Protein AF-0000000074205016 (afdb_homodimer)

Structure (mmCIF, N/CA/C/O backbone):
data_AF-0000000074205016-model_v1
#
loop_
_entity.id
_entity.type
_entity.pdbx_description
1 polymer 'DUF3467 domain-containing protein'
#
loop_
_atom_site.group_PDB
_atom_site.id
_atom_site.type_symbol
_atom_site.label_atom_id
_atom_site.label_alt_id
_atom_site.label_comp_id
_atom_site.label_asym_id
_atom_site.label_entity_id
_atom_site.label_seq_id
_atom_site.pdbx_PDB_ins_code
_atom_site.Cartn_x
_atom_site.Cartn_y
_atom_site.Cartn_z
_atom_site.occupancy
_atom_site.B_iso_or_equiv
_atom_site.auth_seq_id
_atom_site.auth_comp_id
_atom_site.auth_asym_id
_atom_site.auth_atom_id
_atom_site.pdbx_PDB_model_num
ATOM 1 N N . MET A 1 1 ? -1.834 -28.266 -29.484 1 39.25 1 MET A N 1
ATOM 2 C CA . MET A 1 1 ? -2.436 -28.297 -28.156 1 39.25 1 MET A CA 1
ATOM 3 C C . MET A 1 1 ? -2.25 -26.969 -27.438 1 39.25 1 MET A C 1
ATOM 5 O O . MET A 1 1 ? -1.14 -26.438 -27.375 1 39.25 1 MET A O 1
ATOM 9 N N . SER A 1 2 ? -2.943 -25.938 -27.516 1 44.94 2 SER A N 1
ATOM 10 C CA . SER A 1 2 ? -2.828 -24.609 -26.938 1 44.94 2 SER A CA 1
ATOM 11 C C . SER A 1 2 ? -2.359 -24.656 -25.484 1 44.94 2 SER A C 1
ATOM 13 O O . SER A 1 2 ? -2.896 -25.438 -24.688 1 44.94 2 SER A O 1
ATOM 15 N N . SER A 1 3 ? -1.141 -24.828 -25.141 1 50.25 3 SER A N 1
ATOM 16 C CA . SER A 1 3 ? -0.593 -25.062 -23.812 1 50.25 3 SER A CA 1
ATOM 17 C C . SER A 1 3 ? -1.425 -24.359 -22.734 1 50.25 3 SER A C 1
ATOM 19 O O . SER A 1 3 ? -1.314 -23.141 -22.547 1 50.25 3 SER A O 1
ATOM 21 N N . ASP A 1 4 ? -2.723 -24.656 -22.438 1 60.34 4 ASP A N 1
ATOM 22 C CA . ASP A 1 4 ? -3.693 -24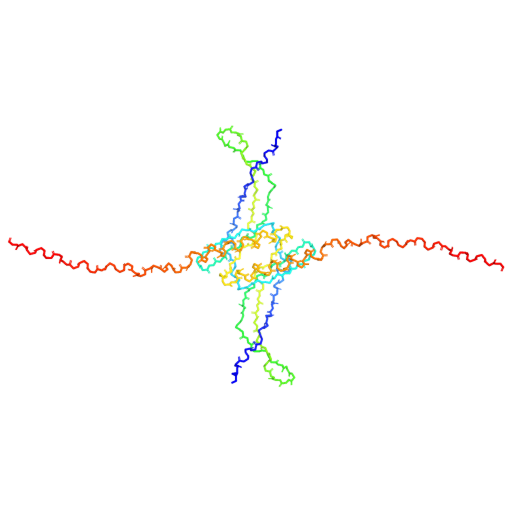.156 -21.469 1 60.34 4 ASP A CA 1
ATOM 23 C C . ASP A 1 4 ? -3.037 -23.906 -20.109 1 60.34 4 ASP A C 1
ATOM 25 O O . ASP A 1 4 ? -2.637 -24.844 -19.422 1 60.34 4 ASP A O 1
ATOM 29 N N . GLU A 1 5 ? -2.297 -22.875 -20 1 80 5 GLU A N 1
ATOM 30 C CA . GLU A 1 5 ? -1.616 -22.562 -18.75 1 80 5 GLU A CA 1
ATOM 31 C C . GLU A 1 5 ? -2.547 -22.734 -17.562 1 80 5 GLU A C 1
ATOM 33 O O . GLU A 1 5 ? -3.707 -22.328 -17.594 1 80 5 GLU A O 1
ATOM 38 N N . LEU A 1 6 ? -2.268 -23.734 -16.734 1 87.62 6 LEU A N 1
ATOM 39 C CA . LEU A 1 6 ? -3.027 -24.016 -15.516 1 87.62 6 LEU A CA 1
ATOM 40 C C . LEU A 1 6 ? -3.217 -22.734 -14.695 1 87.62 6 LEU A C 1
ATOM 42 O O . LEU A 1 6 ? -2.336 -21.875 -14.664 1 87.62 6 LEU A O 1
ATOM 46 N N . PRO A 1 7 ? -4.434 -22.594 -14.18 1 91.56 7 PRO A N 1
ATOM 47 C CA . PRO A 1 7 ? -4.668 -21.422 -13.336 1 91.56 7 PRO A CA 1
ATOM 48 C C . PRO A 1 7 ? -3.719 -21.344 -12.141 1 91.56 7 PRO A C 1
ATOM 50 O O . PRO A 1 7 ? -3.348 -22.391 -11.586 1 91.56 7 PRO A O 1
ATOM 53 N N . GLN A 1 8 ? -3.281 -20.094 -11.891 1 91.12 8 GLN A N 1
ATOM 54 C CA . GLN A 1 8 ? -2.449 -19.875 -10.719 1 91.12 8 GLN A CA 1
ATOM 55 C C . GLN A 1 8 ? -3.299 -19.484 -9.508 1 91.12 8 GLN A C 1
ATOM 57 O O . GLN A 1 8 ? -4.227 -18.672 -9.625 1 91.12 8 GLN A O 1
ATOM 62 N N . GLU A 1 9 ? -2.984 -20.172 -8.367 1 92.5 9 GLU A N 1
ATOM 63 C CA . GLU A 1 9 ? -3.666 -19.875 -7.117 1 92.5 9 GLU A CA 1
ATOM 64 C C . GLU A 1 9 ? -2.674 -19.469 -6.031 1 92.5 9 GLU A C 1
ATOM 66 O O . GLU A 1 9 ? -1.708 -20.188 -5.766 1 92.5 9 GLU A O 1
ATOM 71 N N . PHE A 1 10 ? -2.936 -18.344 -5.449 1 93 10 PHE A N 1
ATOM 72 C CA . PHE A 1 10 ? -2.059 -17.859 -4.387 1 93 10 PHE A CA 1
ATOM 73 C C . PHE A 1 10 ? -2.51 -18.406 -3.033 1 93 10 PHE A C 1
ATOM 75 O O . PHE A 1 10 ? -3.695 -18.344 -2.699 1 93 10 PHE A O 1
ATOM 82 N N . GLN A 1 11 ? -1.634 -19.094 -2.357 1 95.62 11 GLN A N 1
ATOM 83 C CA . GLN A 1 11 ? -1.856 -19.516 -0.978 1 95.62 11 GLN A CA 1
ATOM 84 C C . GLN A 1 11 ? -1.079 -18.641 -0.005 1 95.62 11 GLN A C 1
ATOM 86 O O . GLN A 1 11 ? 0.132 -18.797 0.157 1 95.62 11 GLN A O 1
ATOM 91 N N . ILE A 1 12 ? -1.785 -17.734 0.727 1 97.12 12 ILE A N 1
ATOM 92 C CA . ILE A 1 12 ? -1.147 -16.672 1.491 1 97.12 12 ILE A CA 1
ATOM 93 C C . ILE A 1 12 ? -1.173 -17.016 2.979 1 97.12 12 ILE A C 1
ATOM 95 O O . ILE A 1 12 ? -2.23 -17.328 3.531 1 97.12 12 ILE A O 1
ATOM 99 N N . ASP A 1 13 ? -0.057 -17.031 3.582 1 97.19 13 ASP A N 1
ATOM 100 C CA . ASP A 1 13 ? 0.082 -17.156 5.031 1 97.19 13 ASP A CA 1
ATOM 101 C C . ASP A 1 13 ? 0.224 -15.797 5.699 1 97.19 13 ASP A C 1
ATOM 103 O O . ASP A 1 13 ? 0.947 -14.93 5.203 1 97.19 13 ASP A O 1
ATOM 107 N N . VAL A 1 14 ? -0.476 -15.617 6.875 1 98.12 14 VAL A N 1
ATOM 108 C CA . VAL A 1 14 ? -0.381 -14.398 7.664 1 98.12 14 VAL A CA 1
ATOM 109 C C . VAL A 1 14 ? 0.291 -14.695 9 1 98.12 14 VAL A C 1
ATOM 111 O O . VAL A 1 14 ? -0.308 -15.32 9.875 1 98.12 14 VAL A O 1
ATOM 114 N N . PRO A 1 15 ? 1.519 -14.188 9.117 1 98 15 PRO A N 1
ATOM 115 C CA . PRO A 1 15 ? 2.146 -14.367 10.43 1 98 15 PRO A CA 1
ATOM 116 C C . PRO A 1 15 ? 1.309 -13.789 11.57 1 98 15 PRO A C 1
ATOM 118 O O . PRO A 1 15 ? 0.655 -12.758 11.398 1 98 15 PRO A O 1
ATOM 121 N N . ASP A 1 16 ? 1.433 -14.383 12.727 1 98 16 ASP A N 1
ATOM 122 C CA . ASP A 1 16 ? 0.658 -13.969 13.891 1 98 16 ASP A CA 1
ATOM 123 C C . ASP A 1 16 ? 0.887 -12.492 14.195 1 98 16 ASP A C 1
ATOM 125 O O . ASP A 1 16 ? -0.057 -11.766 14.516 1 98 16 ASP A O 1
ATOM 129 N N . GLU A 1 17 ? 2.123 -12.016 14.07 1 96 17 GLU A N 1
ATOM 130 C CA . GLU A 1 17 ? 2.504 -10.656 14.453 1 96 17 GLU A CA 1
ATOM 131 C C . GLU A 1 17 ? 1.947 -9.633 13.469 1 96 17 GLU A C 1
ATOM 133 O O . GLU A 1 17 ? 1.949 -8.43 13.742 1 96 17 GLU A O 1
ATOM 138 N N . MET A 1 18 ? 1.325 -10.156 12.375 1 96.56 18 MET A N 1
ATOM 139 C CA . MET A 1 18 ? 0.851 -9.242 11.344 1 96.56 18 MET A CA 1
ATOM 140 C C . MET A 1 18 ? -0.668 -9.297 11.227 1 96.56 18 MET A C 1
ATOM 142 O O . MET A 1 18 ? -1.251 -8.633 10.367 1 96.56 18 MET A O 1
ATOM 146 N N . GLU A 1 19 ? -1.295 -10.039 12.094 1 97.19 19 GLU A N 1
ATOM 147 C CA . GLU A 1 19 ? -2.727 -10.297 11.969 1 97.19 19 GLU A CA 1
ATOM 148 C C . GLU A 1 19 ? -3.527 -9 12.039 1 97.19 19 GLU A C 1
ATOM 150 O O . GLU A 1 19 ? -4.449 -8.789 11.25 1 97.19 19 GLU A O 1
ATOM 155 N N . THR A 1 20 ? -3.133 -8.141 12.969 1 96.69 20 THR A N 1
ATOM 156 C CA . THR A 1 20 ? -3.906 -6.922 13.172 1 96.69 20 THR A CA 1
ATOM 157 C C . THR A 1 20 ? -3.533 -5.863 12.141 1 96.69 20 THR A C 1
ATOM 159 O O . THR A 1 20 ? -4.383 -5.082 11.703 1 96.69 20 THR A O 1
ATOM 162 N N . GLY A 1 21 ? -2.238 -5.91 11.641 1 98 21 GLY A N 1
ATOM 163 C CA . GLY A 1 21 ? -1.741 -4.875 10.742 1 98 21 GLY A CA 1
ATOM 164 C C . GLY A 1 21 ? -1.321 -3.611 11.469 1 98 21 GLY A C 1
ATOM 165 O O . GLY A 1 21 ? -1.583 -3.457 12.664 1 98 21 GLY A O 1
ATOM 166 N N . VAL A 1 22 ? -0.639 -2.789 10.766 1 97.94 22 VAL A N 1
ATOM 167 C CA . VAL A 1 22 ? -0.167 -1.523 11.32 1 97.94 22 VAL A CA 1
ATOM 168 C C . VAL A 1 22 ? -1 -0.373 10.758 1 97.94 22 VAL A C 1
ATOM 170 O O . VAL A 1 22 ? -1.195 -0.276 9.539 1 97.94 22 VAL A O 1
ATOM 173 N N . PRO A 1 23 ? -1.617 0.474 11.656 1 98.12 23 PRO A N 1
ATOM 174 C CA . PRO A 1 23 ? -2.371 1.626 11.156 1 98.12 23 PRO A CA 1
ATOM 175 C C . PRO A 1 23 ? -1.471 2.715 10.578 1 98.12 23 PRO A C 1
ATOM 177 O O . PRO A 1 23 ? -0.396 2.986 11.125 1 98.12 23 PRO A O 1
ATOM 180 N N . ALA A 1 24 ? -1.845 3.225 9.531 1 98.56 24 ALA A N 1
ATOM 181 C CA . ALA A 1 24 ? -1.203 4.387 8.922 1 98.56 24 ALA A CA 1
ATOM 182 C C . ALA A 1 24 ? -2.232 5.449 8.547 1 98.56 24 ALA A C 1
ATOM 184 O O . ALA A 1 24 ? -3.367 5.121 8.188 1 98.56 24 ALA A O 1
ATOM 185 N N . ASP A 1 25 ? -1.828 6.715 8.555 1 97.44 25 ASP A N 1
ATOM 186 C CA . ASP A 1 25 ? -2.717 7.824 8.234 1 97.44 25 ASP A CA 1
ATOM 187 C C . ASP A 1 25 ? -2.619 8.195 6.754 1 97.44 25 ASP A C 1
ATOM 189 O O . ASP A 1 25 ? -3.617 8.57 6.133 1 97.44 25 ASP A O 1
ATOM 193 N N . PHE A 1 26 ? -1.489 8.102 6.27 1 95.44 26 PHE A N 1
ATOM 194 C CA . PHE A 1 26 ? -1.262 8.391 4.859 1 95.44 26 PHE A CA 1
ATOM 195 C C . PHE A 1 26 ? -0.059 7.617 4.336 1 95.44 26 PHE A C 1
ATOM 197 O O . PHE A 1 26 ? 0.533 6.812 5.059 1 95.4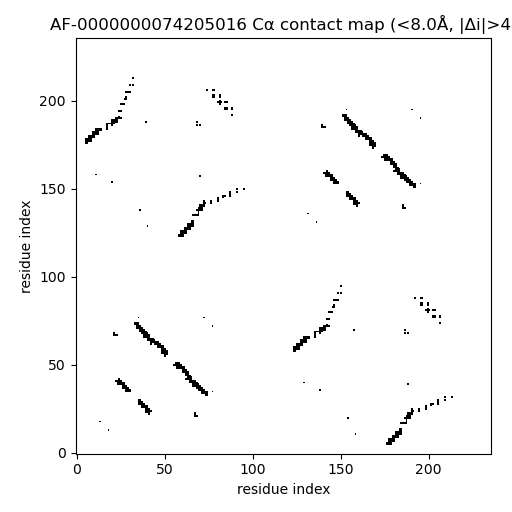4 26 PHE A O 1
ATOM 204 N N . ALA A 1 27 ? 0.169 7.75 3.045 1 97.81 27 ALA A N 1
ATOM 205 C CA . ALA A 1 27 ? 1.312 7.098 2.41 1 97.81 27 ALA A CA 1
ATOM 206 C C . ALA A 1 27 ? 2.043 8.062 1.478 1 97.81 27 ALA A C 1
ATOM 208 O O . ALA A 1 27 ? 1.419 8.922 0.85 1 97.81 27 ALA A O 1
ATOM 209 N N . SER A 1 28 ? 3.311 7.957 1.463 1 97 28 SER A N 1
ATOM 210 C CA . SER A 1 28 ? 4.145 8.617 0.465 1 97 28 SER A CA 1
ATOM 211 C C . SER A 1 28 ? 4.73 7.609 -0.52 1 97 28 SER A C 1
ATOM 213 O O . SER A 1 28 ? 5.176 6.531 -0.123 1 97 28 SER A O 1
ATOM 215 N N . VAL A 1 29 ? 4.711 7.945 -1.781 1 98.25 29 VAL A N 1
ATOM 216 C CA . VAL A 1 29 ? 5.188 7.047 -2.826 1 98.25 29 VAL A CA 1
ATOM 217 C C . VAL A 1 29 ? 6.305 7.719 -3.617 1 98.25 29 VAL A C 1
ATOM 219 O O . VAL A 1 29 ? 6.172 8.867 -4.039 1 98.25 29 VAL A O 1
ATOM 222 N N . TRP A 1 30 ? 7.406 7.012 -3.789 1 97.5 30 TRP A N 1
ATOM 223 C CA . TRP A 1 30 ? 8.477 7.414 -4.695 1 97.5 30 TRP A CA 1
ATOM 224 C C . TRP A 1 30 ? 9.109 6.203 -5.371 1 97.5 30 TRP A C 1
ATOM 226 O O . TRP A 1 30 ? 8.695 5.066 -5.125 1 97.5 30 TRP A O 1
ATOM 236 N N . HIS A 1 31 ? 10.008 6.449 -6.387 1 97.56 31 HIS A N 1
ATOM 237 C CA . HIS A 1 31 ? 10.492 5.297 -7.133 1 97.56 31 HIS A CA 1
ATOM 238 C C . HIS A 1 31 ? 11.969 5.449 -7.484 1 97.56 31 HIS A C 1
ATOM 240 O O . HIS A 1 31 ? 12.508 6.555 -7.441 1 97.56 31 HIS A O 1
ATOM 246 N N . THR A 1 32 ? 12.641 4.391 -7.637 1 94.88 32 THR A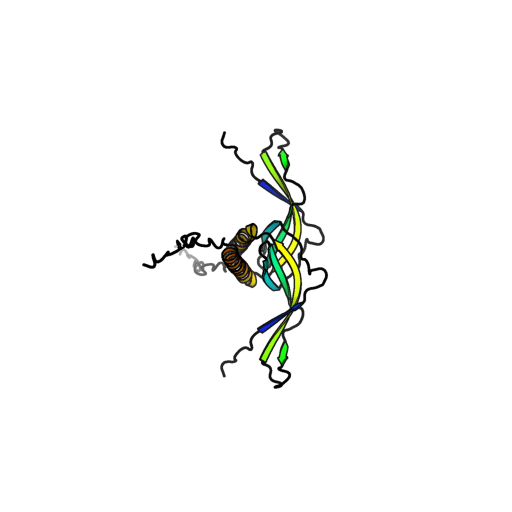 N 1
ATOM 247 C CA . THR A 1 32 ? 13.914 4.234 -8.344 1 94.88 32 THR A CA 1
ATOM 248 C C . THR A 1 32 ? 13.688 3.631 -9.727 1 94.88 32 THR A C 1
ATOM 250 O O . THR A 1 32 ? 12.562 3.291 -10.086 1 94.88 32 THR A O 1
ATOM 253 N N . PRO A 1 33 ? 14.625 3.451 -10.555 1 93.62 33 PRO A N 1
ATOM 254 C CA . PRO A 1 33 ? 14.438 2.814 -11.859 1 93.62 33 PRO A CA 1
ATOM 255 C C . PRO A 1 33 ? 13.93 1.379 -11.75 1 93.62 33 PRO A C 1
ATOM 257 O O . PRO A 1 33 ? 13.266 0.882 -12.656 1 93.62 33 PRO A O 1
ATOM 260 N N . THR A 1 34 ? 14.125 0.742 -10.578 1 94.69 34 THR A N 1
ATOM 261 C CA . THR A 1 34 ? 13.836 -0.686 -10.523 1 94.69 34 THR A CA 1
ATOM 262 C C . THR A 1 34 ? 12.805 -0.984 -9.438 1 94.69 34 THR A C 1
ATOM 264 O O . THR A 1 34 ? 12.367 -2.127 -9.289 1 94.69 34 THR A O 1
ATOM 267 N N . SER A 1 35 ? 12.414 0.086 -8.648 1 97.06 35 SER A N 1
ATOM 268 C CA . SER A 1 35 ? 11.531 -0.204 -7.52 1 97.06 35 SER A CA 1
ATOM 269 C C . SER A 1 35 ? 10.648 0.991 -7.184 1 97.06 35 SER A C 1
ATOM 271 O O . SER A 1 35 ? 11.047 2.141 -7.383 1 97.06 35 SER A O 1
ATOM 273 N N . PHE A 1 36 ? 9.5 0.682 -6.711 1 98.56 36 PHE A N 1
ATOM 274 C CA . PHE A 1 36 ? 8.633 1.665 -6.07 1 98.56 36 PHE A CA 1
ATOM 275 C C . PHE A 1 36 ? 8.641 1.494 -4.559 1 98.56 36 PHE A C 1
ATOM 277 O O . PHE A 1 36 ? 8.578 0.37 -4.055 1 98.56 36 PHE A O 1
ATOM 284 N N . ILE A 1 37 ? 8.742 2.592 -3.852 1 98.44 37 ILE A N 1
ATOM 285 C CA . ILE A 1 37 ? 8.797 2.588 -2.395 1 98.44 37 ILE A CA 1
ATOM 286 C C . ILE A 1 37 ? 7.551 3.266 -1.83 1 98.44 37 ILE A C 1
ATOM 288 O O . ILE A 1 37 ? 7.223 4.391 -2.213 1 98.44 37 ILE A O 1
ATOM 292 N N . LEU A 1 38 ? 6.863 2.498 -0.987 1 98.75 38 LEU A N 1
ATOM 293 C CA . LEU A 1 38 ? 5.707 3.012 -0.26 1 98.75 38 LEU A CA 1
ATOM 294 C C . LEU A 1 38 ? 6.039 3.219 1.214 1 98.75 38 LEU A C 1
ATOM 296 O O . LEU A 1 38 ? 6.32 2.258 1.932 1 98.75 38 LEU A O 1
ATOM 300 N N . ASP A 1 39 ? 6.078 4.434 1.645 1 98.69 39 ASP A N 1
ATOM 301 C CA . ASP A 1 39 ? 6.195 4.781 3.057 1 98.69 39 ASP A CA 1
ATOM 302 C C . ASP A 1 39 ? 4.824 5.027 3.68 1 98.69 39 ASP A C 1
ATOM 304 O O . ASP A 1 39 ? 4.176 6.031 3.385 1 98.69 39 ASP A O 1
ATOM 308 N N . PHE A 1 40 ? 4.402 4.129 4.508 1 98.81 40 PHE A N 1
ATOM 309 C CA . PHE A 1 40 ? 3.182 4.344 5.281 1 98.81 40 PHE A CA 1
ATOM 310 C C . PHE A 1 40 ? 3.482 5.09 6.574 1 98.81 40 PHE A C 1
ATOM 312 O O . PHE A 1 40 ? 4.402 4.723 7.309 1 98.81 40 PHE A O 1
ATOM 319 N N . ILE A 1 41 ? 2.66 6.176 6.824 1 98.38 41 ILE A N 1
ATOM 320 C CA . ILE A 1 41 ? 3.061 7.141 7.84 1 98.38 41 ILE A CA 1
ATOM 321 C C . ILE A 1 41 ? 1.935 7.316 8.859 1 98.38 41 ILE A C 1
ATOM 323 O O . ILE A 1 41 ? 0.761 7.395 8.484 1 98.38 41 ILE A O 1
ATOM 327 N N . ALA A 1 42 ? 2.322 7.328 10.125 1 98.25 42 ALA A N 1
ATOM 328 C CA . ALA A 1 42 ? 1.429 7.707 11.219 1 98.25 42 ALA A CA 1
ATOM 329 C C . ALA A 1 42 ? 1.813 9.062 11.805 1 98.25 42 ALA A C 1
ATOM 331 O O . ALA A 1 42 ? 3 9.359 11.969 1 98.25 42 ALA A O 1
ATOM 332 N N . VAL A 1 43 ? 0.839 9.867 11.977 1 97.56 43 VAL A N 1
ATOM 333 C CA . VAL A 1 43 ? 1.081 11.125 12.68 1 97.56 43 VAL A CA 1
ATOM 334 C C . VAL A 1 43 ? 1.495 10.844 14.117 1 97.56 43 VAL A C 1
ATOM 336 O O . VAL A 1 43 ? 0.821 10.086 14.828 1 97.56 43 VAL A O 1
ATOM 339 N N . LYS A 1 44 ? 2.613 11.336 14.508 1 95.81 44 LYS A N 1
ATOM 340 C CA . LYS A 1 44 ? 3.137 10.93 15.805 1 95.81 44 LYS A CA 1
ATOM 341 C C . LYS A 1 44 ? 2.877 11.992 16.859 1 95.81 44 LYS A C 1
ATOM 343 O O . LYS A 1 44 ? 2.975 11.719 18.062 1 95.81 44 LYS A O 1
ATOM 348 N N . GLN A 1 45 ? 2.65 13.258 16.438 1 95.19 45 GLN A N 1
ATOM 349 C CA . GLN A 1 45 ? 2.322 14.367 17.328 1 95.19 45 GLN A CA 1
ATOM 350 C C . GLN A 1 45 ? 1.287 15.297 16.688 1 95.19 45 GLN A C 1
ATOM 352 O O . GLN A 1 45 ? 1.13 15.312 15.469 1 95.19 45 GLN A O 1
ATOM 357 N N . PRO A 1 46 ? 0.47 16.047 17.5 1 95.69 46 PRO A N 1
ATOM 358 C CA . PRO A 1 46 ? -0.459 17 16.906 1 95.69 46 PRO A CA 1
ATOM 359 C C . PRO A 1 46 ? 0.249 18.062 16.062 1 95.69 46 PRO A C 1
ATOM 361 O O . PRO A 1 46 ? 1.4 18.406 16.328 1 95.69 46 PRO A O 1
ATOM 364 N N . PRO A 1 47 ? -0.5 18.469 15.047 1 94.25 47 PRO A N 1
ATOM 365 C CA . PRO A 1 47 ? 0.083 19.562 14.266 1 94.25 47 PRO A CA 1
ATOM 366 C C . PRO A 1 47 ? 0.433 20.781 15.117 1 94.25 47 PRO A C 1
ATOM 368 O O . PRO A 1 47 ? -0.254 21.062 16.094 1 94.25 47 PRO A O 1
ATOM 371 N N . SER A 1 48 ? 1.584 21.391 14.695 1 94.94 48 SER A N 1
ATOM 372 C CA . SER A 1 48 ? 2.033 22.578 15.43 1 94.94 48 SER A CA 1
ATOM 373 C C . SER A 1 48 ? 2.521 23.656 14.477 1 94.94 48 SER A C 1
ATOM 375 O O . SER A 1 48 ? 3.041 23.359 13.398 1 94.94 48 SER A O 1
ATOM 377 N N . PRO A 1 49 ? 2.35 24.906 14.898 1 93.31 49 PRO A N 1
ATOM 378 C CA . PRO A 1 49 ? 2.826 25.984 14.047 1 93.31 49 PRO A CA 1
ATOM 379 C C . PRO A 1 49 ? 4.348 26.016 13.906 1 93.31 49 PRO A C 1
ATOM 381 O O . PRO A 1 49 ? 5.059 25.703 14.867 1 93.31 49 PRO A O 1
ATOM 384 N N . ALA A 1 50 ? 4.762 26.172 12.664 1 92.69 50 ALA A N 1
ATOM 385 C CA . ALA A 1 50 ? 6.176 26.406 12.406 1 92.69 50 ALA A CA 1
ATOM 386 C C . ALA A 1 50 ? 6.492 27.906 12.391 1 92.69 50 ALA A C 1
ATOM 388 O O . ALA A 1 50 ? 5.891 28.672 11.633 1 92.69 50 ALA A O 1
ATOM 389 N N . THR A 1 51 ? 7.402 28.328 13.219 1 91.44 51 THR A N 1
ATOM 390 C CA . THR A 1 51 ? 7.75 29.734 13.359 1 91.44 51 THR A CA 1
ATOM 391 C C . THR A 1 51 ? 9.07 30.031 12.656 1 91.44 51 THR A C 1
ATOM 393 O O . THR A 1 51 ? 10.039 29.297 12.805 1 91.44 51 THR A O 1
ATOM 396 N N . ASP A 1 52 ? 9.023 31.016 11.844 1 91.75 52 ASP A N 1
ATOM 397 C CA . ASP A 1 52 ? 10.266 31.516 11.266 1 91.75 52 ASP A CA 1
ATOM 398 C C . ASP A 1 52 ? 11.195 32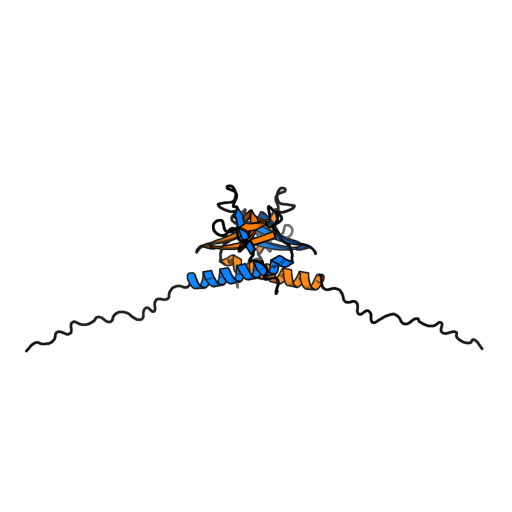.062 12.336 1 91.75 52 ASP A C 1
ATOM 400 O O . ASP A 1 52 ? 10.82 33 13.062 1 91.75 52 ASP A O 1
ATOM 404 N N . PRO A 1 53 ? 12.367 31.5 12.367 1 90.12 53 PRO A N 1
ATOM 405 C CA . PRO A 1 53 ? 13.211 31.938 13.484 1 90.12 53 PRO A CA 1
ATOM 406 C C . PRO A 1 53 ? 13.664 33.375 13.344 1 90.12 53 PRO A C 1
ATOM 408 O O . PRO A 1 53 ? 13.969 34.031 14.344 1 90.12 53 PRO A O 1
ATOM 411 N N . GLU A 1 54 ? 13.727 33.875 12.117 1 93.62 54 GLU A N 1
ATOM 412 C CA . GLU A 1 54 ? 14.18 35.25 11.891 1 93.62 54 GLU A CA 1
ATOM 413 C C . GLU A 1 54 ? 13.078 36.25 12.195 1 93.62 54 GLU A C 1
ATOM 415 O O . GLU A 1 54 ? 13.305 37.25 12.891 1 93.62 54 GLU A O 1
ATOM 420 N N . SER A 1 55 ? 11.898 36.031 11.75 1 93.12 55 SER A N 1
ATOM 421 C CA . SER A 1 55 ? 10.812 36.969 11.844 1 93.12 55 SER A CA 1
ATOM 422 C C . SER A 1 55 ? 9.93 36.688 13.062 1 93.12 55 SER A C 1
ATOM 424 O O . SER A 1 55 ? 9.188 37.562 13.5 1 93.12 55 SER A O 1
ATOM 426 N N . GLY A 1 56 ? 9.961 35.5 13.555 1 92.31 56 GLY A N 1
ATOM 427 C CA . GLY A 1 56 ? 9.094 35.094 14.648 1 92.31 56 GLY A CA 1
ATOM 428 C C . GLY A 1 56 ? 7.676 34.781 14.211 1 92.31 56 GLY A C 1
ATOM 429 O O . GLY A 1 56 ? 6.812 34.5 15.031 1 92.31 56 GLY A O 1
ATOM 430 N N . GLU A 1 57 ? 7.473 34.875 12.883 1 92.88 57 GLU A N 1
ATOM 431 C CA . GLU A 1 57 ? 6.129 34.688 12.344 1 92.88 57 GLU A CA 1
ATOM 432 C C . GLU A 1 57 ? 5.855 33.219 12.055 1 92.88 57 GLU A C 1
ATOM 434 O O . GLU A 1 57 ? 6.762 32.469 11.664 1 92.88 57 GLU A O 1
ATOM 439 N N . VAL A 1 58 ? 4.57 32.875 12.375 1 92.38 58 VAL A N 1
ATOM 440 C CA . VAL A 1 58 ? 4.129 31.516 12 1 92.38 58 VAL A CA 1
ATOM 441 C C . VAL A 1 58 ? 3.855 31.469 10.5 1 92.38 58 VAL A C 1
ATOM 443 O O . VAL A 1 58 ? 2.98 32.188 9.992 1 92.38 58 VAL A O 1
ATOM 446 N N . THR A 1 59 ? 4.664 30.625 9.766 1 91.94 59 THR A N 1
ATOM 447 C CA . THR A 1 59 ? 4.582 30.625 8.305 1 91.94 59 THR A CA 1
ATOM 448 C C . THR A 1 59 ? 3.916 29.344 7.809 1 91.94 59 THR A C 1
ATOM 450 O O . THR A 1 59 ? 3.471 29.281 6.66 1 91.94 59 THR A O 1
ATOM 453 N N . SER A 1 60 ? 3.898 28.266 8.695 1 93.62 60 SER A N 1
ATOM 454 C CA . SER A 1 60 ? 3.318 26.984 8.297 1 93.62 60 SER A CA 1
ATOM 455 C C . SER A 1 60 ? 2.943 26.141 9.516 1 93.62 60 SER A C 1
ATOM 457 O O . SER A 1 60 ? 3.254 26.5 10.648 1 93.62 60 SER A O 1
ATOM 459 N N . ILE A 1 61 ? 2.096 25.109 9.242 1 95.19 61 ILE A N 1
ATOM 460 C CA . ILE A 1 61 ? 1.779 24.109 10.25 1 95.19 61 ILE A CA 1
ATOM 461 C C . ILE A 1 61 ? 2.57 22.828 9.977 1 95.19 61 ILE A C 1
ATOM 463 O O . ILE A 1 61 ? 2.516 22.281 8.867 1 95.19 61 ILE A O 1
ATOM 467 N N . THR A 1 62 ? 3.316 22.438 10.977 1 95.69 62 THR A N 1
ATOM 468 C CA . THR A 1 62 ? 4.094 21.203 10.844 1 95.69 62 THR A CA 1
ATOM 469 C C . THR A 1 62 ? 3.307 20 11.367 1 95.69 62 THR A C 1
ATOM 471 O O . THR A 1 62 ? 2.717 20.062 12.445 1 95.69 62 THR A O 1
ATOM 474 N N . VAL A 1 63 ? 3.268 18.922 10.547 1 95.5 63 VAL A N 1
ATOM 475 C CA . VAL A 1 63 ? 2.635 17.672 10.938 1 95.5 63 VAL A CA 1
ATOM 476 C C . VAL A 1 63 ? 3.691 16.578 11.062 1 95.5 63 VAL A C 1
ATOM 478 O O . VAL A 1 63 ? 4.102 15.977 10.062 1 95.5 63 VAL A O 1
ATOM 481 N N . PRO A 1 64 ? 4.188 16.359 12.336 1 97.38 64 PRO A N 1
ATOM 482 C CA . PRO A 1 64 ? 5.195 15.305 12.508 1 97.38 64 PRO A CA 1
ATOM 483 C C . PRO A 1 64 ? 4.633 13.906 12.258 1 97.38 64 PRO A C 1
ATOM 485 O O . PRO A 1 64 ? 3.572 13.562 12.789 1 97.38 64 PRO A O 1
ATOM 488 N N . GLY A 1 65 ? 5.34 13.125 11.391 1 97.56 65 GLY A N 1
ATOM 489 C CA . GLY A 1 65 ? 4.957 11.758 11.07 1 97.56 65 GLY A CA 1
ATOM 490 C C . GLY A 1 65 ? 6.105 10.773 11.188 1 97.56 65 GLY A C 1
ATOM 491 O O . GLY A 1 65 ? 7.27 11.172 11.234 1 97.56 65 GLY A O 1
ATOM 492 N N . ARG A 1 66 ? 5.742 9.594 11.352 1 98.25 66 ARG A N 1
ATOM 493 C CA . ARG A 1 66 ? 6.703 8.5 11.414 1 98.25 66 ARG A CA 1
ATOM 494 C C . ARG A 1 66 ? 6.32 7.375 10.453 1 98.25 66 ARG A C 1
ATOM 496 O O . ARG A 1 66 ? 5.152 6.992 10.375 1 98.25 66 ARG A O 1
ATOM 503 N N . VAL A 1 67 ? 7.371 6.836 9.727 1 98.56 67 VAL A N 1
ATOM 504 C CA . VAL A 1 67 ? 7.121 5.672 8.891 1 98.56 67 VAL A CA 1
ATOM 505 C C . VAL A 1 67 ? 6.859 4.449 9.766 1 98.56 67 VAL A C 1
ATOM 507 O O . VAL A 1 67 ? 7.68 4.105 10.625 1 98.56 67 VAL A O 1
ATOM 510 N N . VAL A 1 68 ? 5.734 3.824 9.562 1 98.25 68 VAL A N 1
ATOM 511 C CA . VAL A 1 68 ? 5.391 2.652 10.367 1 98.25 68 VAL A CA 1
ATOM 512 C C . VAL A 1 68 ? 5.559 1.389 9.523 1 98.25 68 VAL A C 1
ATOM 514 O O . VAL A 1 68 ? 5.625 0.282 10.062 1 98.25 68 VAL A O 1
ATOM 517 N N . SER A 1 69 ? 5.613 1.561 8.258 1 98.62 69 SER A N 1
ATOM 518 C CA . SER A 1 69 ? 5.922 0.486 7.316 1 98.62 69 SER A CA 1
ATOM 519 C C . SER A 1 69 ? 6.488 1.037 6.012 1 98.62 69 SER A C 1
ATOM 521 O O . SER A 1 69 ? 5.926 1.966 5.43 1 98.62 69 SER A O 1
ATOM 523 N N . ARG A 1 70 ? 7.633 0.527 5.613 1 98.81 70 ARG A N 1
ATOM 524 C CA . ARG A 1 70 ? 8.18 0.824 4.293 1 98.81 70 ARG A CA 1
ATOM 525 C C . ARG A 1 70 ? 8.242 -0.433 3.434 1 98.81 70 ARG A C 1
ATOM 527 O O . ARG A 1 70 ? 8.898 -1.412 3.807 1 98.81 70 ARG A O 1
ATOM 534 N N . VAL A 1 71 ? 7.547 -0.4 2.277 1 98.81 71 VAL A N 1
ATOM 535 C CA . VAL A 1 71 ? 7.473 -1.574 1.413 1 98.81 71 VAL A CA 1
ATOM 536 C C . VAL A 1 71 ? 8.008 -1.23 0.026 1 98.81 71 VAL A C 1
ATOM 538 O O . VAL A 1 71 ? 7.773 -0.133 -0.485 1 98.81 71 VAL A O 1
ATOM 541 N N . ARG A 1 72 ? 8.711 -2.158 -0.574 1 98.56 72 ARG A N 1
ATOM 542 C CA . ARG A 1 72 ? 9.219 -2.043 -1.938 1 98.56 72 ARG A CA 1
ATOM 543 C C . ARG A 1 72 ? 8.516 -3.029 -2.867 1 98.56 72 ARG A C 1
ATOM 545 O O . ARG A 1 72 ? 8.414 -4.219 -2.555 1 98.56 72 ARG A O 1
ATOM 552 N N . ILE A 1 73 ? 8.047 -2.537 -4.012 1 98.19 73 ILE A N 1
ATOM 553 C CA . ILE A 1 73 ? 7.418 -3.428 -4.98 1 98.19 73 ILE A CA 1
ATOM 554 C C . ILE A 1 73 ? 7.988 -3.158 -6.375 1 98.19 73 ILE A C 1
ATOM 556 O O . ILE A 1 73 ? 8.453 -2.051 -6.66 1 98.19 73 ILE A O 1
ATOM 560 N N . PRO A 1 74 ? 7.945 -4.176 -7.281 1 97.25 74 PRO A N 1
ATOM 561 C CA . PRO A 1 74 ? 8.406 -3.955 -8.656 1 97.25 74 PRO A CA 1
ATOM 562 C C . PRO A 1 74 ? 7.469 -3.045 -9.453 1 97.25 74 PRO A C 1
ATOM 564 O O . PRO A 1 74 ? 6.258 -3.061 -9.234 1 97.25 74 PRO A O 1
ATOM 567 N N . PRO A 1 75 ? 8.039 -2.297 -10.391 1 96.44 75 PRO A N 1
ATOM 568 C CA . PRO A 1 75 ? 7.234 -1.368 -11.18 1 96.44 75 PRO A CA 1
ATOM 569 C C . PRO A 1 75 ? 6.082 -2.061 -11.906 1 96.44 75 PRO A C 1
ATOM 571 O O . PRO A 1 75 ? 5 -1.479 -12.055 1 96.44 75 PRO A O 1
ATOM 574 N N . GLN A 1 76 ? 6.262 -3.283 -12.242 1 94.38 76 GLN A N 1
ATOM 575 C CA . GLN A 1 76 ? 5.266 -4.027 -13.016 1 94.38 76 GLN A CA 1
ATOM 576 C C . GLN A 1 76 ? 4.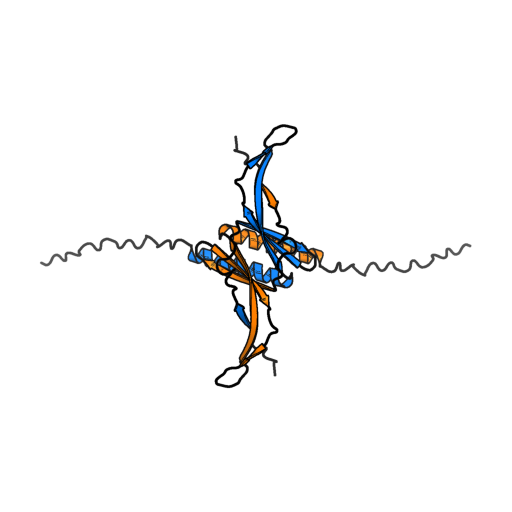02 -4.301 -12.18 1 94.38 76 GLN A C 1
ATOM 578 O O . GLN A 1 76 ? 2.965 -4.637 -12.727 1 94.38 76 GLN A O 1
ATOM 583 N N . GLN A 1 77 ? 4.18 -4.168 -10.906 1 96.31 77 GLN A N 1
ATOM 584 C CA . GLN A 1 77 ? 3.068 -4.496 -10.016 1 96.31 77 GLN A CA 1
ATOM 585 C C . GLN A 1 77 ? 2.318 -3.242 -9.586 1 96.31 77 GLN A C 1
ATOM 587 O O . GLN A 1 77 ? 1.24 -3.33 -8.992 1 96.31 77 GLN A O 1
ATOM 592 N N . VAL A 1 78 ? 2.842 -2.096 -9.852 1 97.38 78 VAL A N 1
ATOM 593 C CA . VAL A 1 78 ? 2.289 -0.839 -9.359 1 97.38 78 VAL A CA 1
ATOM 594 C C . VAL A 1 78 ? 0.919 -0.592 -9.984 1 97.38 78 VAL A C 1
ATOM 596 O O . VAL A 1 78 ? -0.012 -0.153 -9.305 1 97.38 78 VAL A O 1
ATOM 599 N N . PHE A 1 79 ? 0.861 -0.832 -11.289 1 96.81 79 PHE A N 1
ATOM 600 C CA . PHE A 1 79 ? -0.415 -0.651 -11.969 1 96.81 79 PHE A CA 1
ATOM 601 C C . PHE A 1 79 ? -1.494 -1.524 -11.344 1 96.81 79 PHE A C 1
ATOM 603 O O . PHE A 1 79 ? -2.611 -1.063 -11.102 1 96.81 79 PHE A O 1
ATOM 610 N N . GLU A 1 80 ? -1.177 -2.787 -11.078 1 97.19 80 GLU A N 1
ATOM 611 C CA . GLU A 1 80 ? -2.133 -3.721 -10.492 1 97.19 80 GLU A CA 1
ATOM 612 C C . GLU A 1 80 ? -2.574 -3.26 -9.109 1 97.19 80 GLU A C 1
ATOM 614 O O . GLU A 1 80 ? -3.748 -3.387 -8.75 1 97.19 80 GLU A O 1
ATOM 619 N N . LEU A 1 81 ? -1.658 -2.75 -8.32 1 98.19 81 LEU A N 1
ATOM 620 C CA . LEU A 1 81 ? -2 -2.256 -6.992 1 98.19 81 LEU A CA 1
ATOM 621 C C . LEU A 1 81 ? -2.936 -1.054 -7.086 1 98.19 81 LEU A C 1
ATOM 623 O O . LEU A 1 81 ? -3.951 -0.998 -6.387 1 98.19 81 LEU A O 1
ATOM 627 N N . ALA A 1 82 ? -2.611 -0.101 -8 1 98 82 ALA A N 1
ATOM 628 C CA . ALA A 1 82 ? -3.463 1.071 -8.188 1 98 82 ALA A CA 1
ATOM 629 C C . ALA A 1 82 ? -4.871 0.664 -8.617 1 98 82 ALA A C 1
ATOM 631 O O . ALA A 1 82 ? -5.859 1.207 -8.117 1 98 82 ALA A O 1
ATOM 632 N N . LYS A 1 83 ? -4.938 -0.27 -9.484 1 97.69 83 LYS A N 1
ATOM 633 C CA . LYS A 1 83 ? -6.219 -0.786 -9.969 1 97.69 83 LYS A CA 1
ATOM 634 C C . LYS A 1 83 ? -7.008 -1.436 -8.836 1 97.69 83 LYS A C 1
ATOM 636 O O . LYS A 1 83 ? -8.211 -1.196 -8.695 1 97.69 83 LYS A O 1
ATOM 641 N N . ALA A 1 84 ? -6.332 -2.285 -8.016 1 97.88 84 ALA A N 1
ATOM 642 C CA . ALA A 1 84 ? -6.984 -2.953 -6.895 1 97.88 84 ALA A CA 1
ATOM 643 C C . ALA A 1 84 ? -7.527 -1.938 -5.891 1 97.88 84 ALA A C 1
ATOM 645 O O . ALA A 1 84 ? -8.641 -2.096 -5.379 1 97.88 84 ALA A O 1
ATOM 646 N N . LEU A 1 85 ? -6.766 -0.889 -5.602 1 98.12 85 LEU A N 1
ATOM 647 C CA . LEU A 1 85 ? -7.195 0.163 -4.688 1 98.12 85 LEU A CA 1
ATOM 648 C C . LEU A 1 85 ? -8.445 0.862 -5.211 1 98.12 85 LEU A C 1
ATOM 650 O O . LEU A 1 85 ? -9.406 1.057 -4.469 1 98.12 85 LEU A O 1
ATOM 654 N N . THR A 1 86 ? -8.461 1.179 -6.508 1 97.25 86 THR A N 1
ATOM 655 C CA . THR A 1 86 ? -9.578 1.877 -7.129 1 97.25 86 THR A CA 1
ATOM 656 C C . THR A 1 86 ? -10.828 1.007 -7.121 1 97.25 86 THR A C 1
ATOM 658 O O . THR A 1 86 ? -11.922 1.48 -6.789 1 97.25 86 THR A O 1
ATOM 661 N N . MET A 1 87 ? -10.672 -0.238 -7.465 1 97.12 87 MET A N 1
ATOM 662 C CA . MET A 1 87 ? -11.797 -1.168 -7.492 1 97.12 87 MET A CA 1
ATOM 663 C C . MET A 1 87 ? -12.391 -1.343 -6.098 1 97.12 87 MET A C 1
ATOM 665 O O . MET A 1 87 ? -13.609 -1.365 -5.941 1 97.12 87 MET A O 1
ATOM 669 N N . GLN A 1 88 ? -11.492 -1.534 -5.07 1 96.81 88 GLN A N 1
ATOM 670 C CA . GLN A 1 88 ? -11.961 -1.717 -3.699 1 96.81 88 GLN A CA 1
ATOM 671 C C . GLN A 1 88 ? -12.625 -0.449 -3.172 1 96.81 88 GLN A C 1
ATOM 673 O O . GLN A 1 88 ? -13.57 -0.52 -2.385 1 96.81 88 GLN A O 1
ATOM 678 N N . LEU A 1 89 ? -12.133 0.719 -3.568 1 96.69 89 LEU A N 1
ATOM 679 C CA . LEU A 1 89 ? -12.742 1.984 -3.176 1 96.69 89 LEU A CA 1
ATOM 680 C C . LEU A 1 89 ? -14.141 2.117 -3.768 1 96.69 89 LEU A C 1
ATOM 682 O O . LEU A 1 89 ? -15.07 2.535 -3.076 1 96.69 89 LEU A O 1
ATOM 686 N N . ASP A 1 90 ? -14.273 1.765 -5.023 1 96.25 90 ASP A N 1
ATOM 687 C CA . ASP A 1 90 ? -15.578 1.795 -5.688 1 96.25 90 ASP A CA 1
ATOM 688 C C . ASP A 1 90 ? -16.562 0.872 -4.988 1 96.25 90 ASP A C 1
ATOM 690 O O . ASP A 1 90 ? -17.719 1.25 -4.762 1 96.25 90 ASP A O 1
ATOM 694 N N . ALA A 1 91 ? -16.125 -0.345 -4.691 1 96.19 91 ALA A N 1
ATOM 695 C CA . ALA A 1 91 ? -16.984 -1.308 -3.994 1 96.19 91 ALA A CA 1
ATOM 696 C C . ALA A 1 91 ? -17.406 -0.775 -2.629 1 96.19 91 ALA A C 1
ATOM 698 O O . ALA A 1 91 ? -18.578 -0.899 -2.24 1 96.19 91 ALA A O 1
ATOM 699 N N . TRP A 1 92 ? -16.469 -0.187 -1.895 1 95.69 92 TRP A N 1
ATOM 700 C CA . TRP A 1 92 ? -16.75 0.371 -0.573 1 95.69 92 TRP A CA 1
ATOM 701 C C . TRP A 1 92 ? -17.766 1.498 -0.655 1 95.69 92 TRP A C 1
ATOM 703 O O . TRP A 1 92 ? -18.672 1.588 0.181 1 95.69 92 TRP A O 1
ATOM 713 N N . GLU A 1 93 ? -17.609 2.408 -1.578 1 94.5 93 GLU A N 1
ATOM 714 C CA . GLU A 1 93 ? -18.516 3.529 -1.775 1 94.5 93 GLU A CA 1
ATOM 715 C C . GLU A 1 93 ? -19.938 3.041 -2.068 1 94.5 93 GLU A C 1
ATOM 717 O O . GLU A 1 93 ? -20.906 3.621 -1.586 1 94.5 93 GLU A O 1
ATOM 722 N N . LYS A 1 94 ? -20.109 1.991 -2.83 1 93.81 94 LYS A N 1
ATOM 723 C CA . LYS A 1 94 ? -21.422 1.431 -3.17 1 93.81 94 LYS A CA 1
ATOM 724 C C . LYS A 1 94 ? -22.094 0.815 -1.944 1 93.81 94 LYS A C 1
ATOM 726 O O . LYS A 1 94 ? -23.312 0.891 -1.795 1 93.81 94 LYS A O 1
ATOM 731 N N . GLU A 1 95 ? -21.234 0.253 -1.128 1 93.25 95 GLU A N 1
ATOM 732 C CA . GLU A 1 95 ? -21.75 -0.376 0.081 1 93.25 95 GLU A CA 1
ATOM 733 C C . GLU A 1 95 ? -22.125 0.668 1.129 1 93.25 95 GLU A C 1
ATOM 735 O O . GLU A 1 95 ? -23 0.433 1.96 1 93.25 95 GLU A O 1
ATOM 740 N N . SER A 1 96 ? -21.344 1.732 1.192 1 85.75 96 SER A N 1
ATOM 741 C CA . SER A 1 96 ? -21.516 2.764 2.209 1 85.75 96 SER A CA 1
ATOM 742 C C . SER A 1 96 ? -22.594 3.762 1.8 1 85.75 96 SER A C 1
ATOM 744 O O . SER A 1 96 ? -23 4.613 2.598 1 85.75 96 SER A O 1
ATOM 746 N N . ALA A 1 97 ? -23 3.844 0.604 1 73.19 97 ALA A N 1
ATOM 747 C CA . ALA A 1 97 ? -24.062 4.746 0.144 1 73.19 97 ALA A CA 1
ATOM 748 C C . ALA A 1 97 ? -25.344 4.551 0.952 1 73.19 97 ALA A C 1
ATOM 750 O O . ALA A 1 97 ? -25.734 3.416 1.227 1 73.19 97 ALA A O 1
ATOM 751 N N . PRO A 1 98 ? -25.625 5.586 1.659 1 66 98 PRO A N 1
ATOM 752 C CA . PRO A 1 98 ? -26.891 5.488 2.371 1 66 98 PRO A CA 1
ATOM 753 C C . PRO A 1 98 ? -28 4.891 1.513 1 66 98 PRO A C 1
ATOM 755 O O . PRO A 1 98 ? -28.047 5.109 0.299 1 66 98 PRO A O 1
ATOM 758 N N . ASN A 1 99 ? -28.188 3.666 1.8 1 55 99 ASN A N 1
ATOM 759 C CA . ASN A 1 99 ? -29.438 3.23 1.175 1 55 99 ASN A CA 1
ATOM 760 C C . ASN A 1 99 ? -30.516 4.312 1.252 1 55 99 ASN A C 1
ATOM 762 O O . ASN A 1 99 ? -31.016 4.621 2.336 1 55 99 ASN A O 1
ATOM 766 N N . VAL A 1 100 ? -30.375 5.395 0.603 1 53.28 100 VAL A N 1
ATOM 767 C CA . VAL A 1 100 ? -31.562 6.254 0.568 1 53.28 100 VAL A CA 1
ATOM 768 C C . VAL A 1 100 ? -32.812 5.406 0.36 1 53.28 100 VAL A C 1
ATOM 770 O O . VAL A 1 100 ? -33 4.828 -0.712 1 53.28 100 VAL A O 1
ATOM 773 N N . ARG A 1 101 ? -33.156 4.602 1.246 1 48.44 101 ARG A N 1
ATOM 774 C CA . ARG A 1 101 ? -34.531 4.129 1.218 1 48.44 101 ARG A CA 1
ATOM 775 C C . ARG A 1 101 ? -35.469 5.223 0.719 1 48.44 101 ARG A C 1
ATOM 777 O O . ARG A 1 101 ? -35.438 6.352 1.212 1 48.44 101 ARG A O 1
ATOM 784 N N . ASN A 1 102 ? -35.75 5.172 -0.506 1 49.62 102 ASN A N 1
ATOM 785 C CA . ASN A 1 102 ? -36.875 5.996 -0.944 1 49.62 102 ASN A CA 1
ATOM 786 C C . ASN A 1 102 ? -37.938 6.164 0.161 1 49.62 102 ASN A C 1
ATOM 788 O O . ASN A 1 102 ? -38.531 5.188 0.596 1 49.62 102 ASN A O 1
ATOM 792 N N . PRO A 1 103 ? -37.688 7.129 1.008 1 48.75 103 PRO A N 1
ATOM 793 C CA . PRO A 1 103 ? -38.781 7.363 1.949 1 48.75 103 PRO A CA 1
ATOM 794 C C . PRO A 1 103 ? -40.156 7.316 1.28 1 48.75 103 PRO A C 1
ATOM 796 O O . PRO A 1 103 ? -41.188 7.523 1.941 1 48.75 103 PRO A O 1
ATOM 799 N N . GLY A 1 104 ? -40.156 7.414 -0.015 1 41.91 104 GLY A N 1
ATOM 800 C CA . GLY A 1 104 ? -41.469 7.586 -0.576 1 41.91 104 GLY A CA 1
ATOM 801 C C . GLY A 1 104 ? -42.406 6.445 -0.235 1 41.91 104 GLY A C 1
ATOM 802 O O . GLY A 1 104 ? -43.594 6.477 -0.602 1 41.91 104 GLY A O 1
ATOM 803 N N . ALA A 1 105 ? -42.031 5.238 -0.154 1 41.53 105 ALA A N 1
ATOM 804 C CA . ALA A 1 105 ? -43.219 4.422 -0.053 1 41.53 105 ALA A CA 1
ATOM 805 C C . ALA A 1 105 ? -43.844 4.52 1.343 1 41.53 105 ALA A C 1
ATOM 807 O O . ALA A 1 105 ? -43.531 3.711 2.221 1 41.53 105 ALA A O 1
ATOM 808 N N . ALA A 1 106 ? -43.75 5.699 2.031 1 40.44 106 ALA A N 1
ATOM 809 C CA . ALA A 1 106 ? -44.625 5.863 3.186 1 40.44 106 ALA A CA 1
ATOM 810 C C . ALA A 1 106 ? -45.969 5.148 2.969 1 40.44 106 ALA A C 1
ATOM 812 O O . ALA A 1 106 ? -46.625 5.324 1.933 1 40.44 106 ALA A O 1
ATOM 813 N N . GLU A 1 107 ? -46.094 3.914 3.4 1 43.91 107 GLU A N 1
ATOM 814 C CA . GLU A 1 107 ? -47.375 3.221 3.443 1 43.91 107 GLU A CA 1
ATOM 815 C C . GLU A 1 107 ? -48.5 4.18 3.799 1 43.91 107 GLU A C 1
ATOM 817 O O . GLU A 1 107 ? -48.469 4.82 4.852 1 43.91 107 GLU A O 1
ATOM 822 N N . GLY A 1 108 ? -49 4.969 2.852 1 43.34 108 GLY A N 1
ATOM 823 C CA . GLY A 1 108 ? -50.281 5.668 3.064 1 43.34 108 GLY A CA 1
ATOM 824 C C . GLY A 1 108 ? -51.219 4.926 3.988 1 43.34 108 GLY A C 1
ATOM 825 O O . GLY A 1 108 ? -51.094 3.713 4.176 1 43.34 108 GLY A O 1
ATOM 826 N N . PRO A 1 109 ? -51.594 5.57 5.109 1 45.38 109 PRO A N 1
ATOM 827 C CA . PRO A 1 109 ? -52.594 5.004 6.039 1 45.38 109 PRO A CA 1
ATOM 828 C C . PRO A 1 109 ? -53.688 4.25 5.324 1 45.38 109 PRO A C 1
ATOM 830 O O . PRO A 1 109 ? -54.25 4.742 4.336 1 45.38 109 PRO A O 1
ATOM 833 N N . ASP A 1 110 ? -53.594 3.055 4.898 1 44.31 110 ASP A N 1
ATOM 834 C CA . ASP A 1 110 ? -54.781 2.303 4.508 1 44.31 110 ASP A CA 1
ATOM 835 C C . ASP A 1 110 ? -55.938 2.607 5.438 1 44.31 110 ASP A C 1
ATOM 837 O O . ASP A 1 110 ? -55.875 2.322 6.633 1 44.31 110 ASP A O 1
ATOM 841 N N . GLY A 1 111 ? -56.469 3.836 5.344 1 44.16 111 GLY A N 1
ATOM 842 C CA . GLY A 1 111 ? -57.75 4.129 5.973 1 44.16 111 GLY A CA 1
ATOM 843 C C . GLY A 1 111 ? -58.75 2.977 5.898 1 44.16 111 GLY A C 1
ATOM 844 O O . GLY A 1 111 ? -58.625 2.121 5.016 1 44.16 111 GLY A O 1
ATOM 845 N N . PRO A 1 112 ? -59.156 2.457 7.059 1 44.69 112 PRO A N 1
ATOM 846 C CA . PRO A 1 112 ? -60.156 1.383 7.215 1 44.69 112 PRO A CA 1
ATOM 847 C C . PRO A 1 112 ? -61.312 1.507 6.238 1 44.69 112 PRO A C 1
ATOM 849 O O . PRO A 1 112 ? -61.812 2.607 6.016 1 44.69 112 PRO A O 1
ATOM 852 N N . ASN A 1 113 ? -61.156 1.043 5.02 1 42.56 113 ASN A N 1
ATOM 853 C CA . ASN A 1 113 ? -62.375 0.923 4.199 1 42.56 113 ASN A CA 1
ATOM 854 C C . ASN A 1 113 ? -63.562 0.394 5.008 1 42.56 113 ASN A C 1
ATOM 856 O O . ASN A 1 113 ? -63.562 -0.776 5.395 1 42.56 113 ASN A O 1
ATOM 860 N N . ARG A 1 114 ? -64.062 1.15 5.945 1 39.81 114 ARG A N 1
ATOM 861 C CA . ARG A 1 114 ? -65.312 0.841 6.602 1 39.81 114 ARG A CA 1
ATOM 862 C C . ARG A 1 114 ? -66.438 0.662 5.582 1 39.81 114 ARG A C 1
ATOM 864 O O . ARG A 1 114 ? -66.75 1.587 4.828 1 39.81 114 ARG A O 1
ATOM 871 N N . THR A 1 115 ? -66.312 -0.391 4.887 1 37.75 115 THR A N 1
ATOM 872 C CA . THR A 1 115 ? -67.5 -0.741 4.152 1 37.75 115 THR A CA 1
ATOM 873 C C . THR A 1 115 ? -68.75 -0.476 5 1 37.75 115 THR A C 1
ATOM 875 O O . THR A 1 115 ? -68.812 -0.892 6.156 1 37.75 115 THR A O 1
ATOM 878 N N . PRO A 1 116 ? -69.438 0.63 4.797 1 42.75 116 PRO A N 1
ATOM 879 C CA . PRO A 1 116 ? -70.75 0.844 5.383 1 42.75 116 PRO A CA 1
ATOM 880 C C . PRO A 1 116 ? -71.688 -0.357 5.199 1 42.75 116 PRO A C 1
ATOM 882 O O . PRO A 1 116 ? -71.938 -0.788 4.07 1 42.75 116 PRO A O 1
ATOM 885 N N . GLU A 1 117 ? -71.438 -1.455 5.812 1 33.09 117 GLU A N 1
ATOM 886 C CA . GLU A 1 117 ? -72.562 -2.43 5.707 1 33.09 117 GLU A CA 1
ATOM 887 C C . GLU A 1 117 ? -73.875 -1.786 6 1 33.09 117 GLU A C 1
ATOM 889 O O . GLU A 1 117 ? -74.062 -1.183 7.059 1 33.09 117 GLU A O 1
ATOM 894 N N . ASN A 1 118 ? -74.688 -1.515 4.98 1 32.78 118 ASN A N 1
ATOM 895 C CA . ASN A 1 118 ? -76.188 -1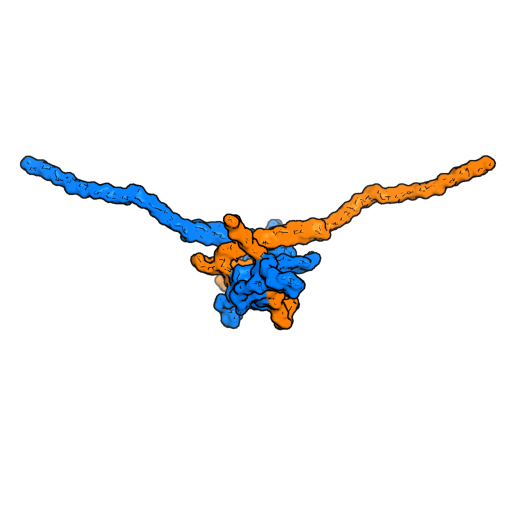.553 5.105 1 32.78 118 ASN A CA 1
ATOM 896 C C . ASN A 1 118 ? -76.625 -2.846 5.762 1 32.78 118 ASN A C 1
ATOM 898 O O . ASN A 1 118 ? -76.125 -3.924 5.465 1 32.78 118 ASN A O 1
ATOM 902 N N . MET B 1 1 ? -11.742 38.531 6.391 1 38.53 1 MET B N 1
ATOM 903 C CA . MET B 1 1 ? -10.367 38.062 6.25 1 38.53 1 MET B CA 1
ATOM 904 C C . MET B 1 1 ? -10.312 36.594 5.852 1 38.53 1 MET B C 1
ATOM 906 O O . MET B 1 1 ? -11 35.75 6.449 1 38.53 1 MET B O 1
ATOM 910 N N . SER B 1 2 ? -10.383 36.125 4.707 1 44.94 2 SER B N 1
ATOM 911 C CA . SER B 1 2 ? -10.406 34.75 4.211 1 44.94 2 SER B CA 1
ATOM 912 C C . SER B 1 2 ? -9.461 33.844 5 1 44.94 2 SER B C 1
ATOM 914 O O . SER B 1 2 ? -8.281 34.188 5.172 1 44.94 2 SER B O 1
ATOM 916 N N . SER B 1 3 ? -9.711 33.375 6.16 1 50.22 3 SER B N 1
ATOM 917 C CA . SER B 1 3 ? -8.828 32.656 7.07 1 50.22 3 SER B CA 1
ATOM 918 C C . SER B 1 3 ? -7.797 31.812 6.301 1 50.22 3 SER B C 1
ATOM 920 O O . SER B 1 3 ? -8.125 30.766 5.746 1 50.22 3 SER B O 1
ATOM 922 N N . ASP B 1 4 ? -6.797 32.344 5.52 1 60.53 4 ASP B N 1
ATOM 923 C CA . ASP B 1 4 ? -5.703 31.781 4.734 1 60.53 4 ASP B CA 1
ATOM 924 C C . ASP B 1 4 ? -5.055 30.609 5.465 1 60.53 4 ASP B C 1
ATOM 926 O O . ASP B 1 4 ? -4.383 30.797 6.484 1 60.53 4 ASP B O 1
ATOM 930 N N . GLU B 1 5 ? -5.711 29.516 5.516 1 80.31 5 GLU B N 1
ATOM 931 C CA . GLU B 1 5 ? -5.172 28.344 6.207 1 80.31 5 GLU B CA 1
ATOM 932 C C . GLU B 1 5 ? -3.701 28.141 5.867 1 80.31 5 GLU B C 1
ATOM 934 O O . GLU B 1 5 ? -3.303 28.25 4.707 1 80.31 5 GLU B O 1
ATOM 939 N N . LEU B 1 6 ? -2.84 28.328 6.859 1 87.75 6 LEU B N 1
ATOM 940 C CA . LEU B 1 6 ? -1.403 28.109 6.711 1 87.75 6 LEU B CA 1
ATOM 941 C C . LEU B 1 6 ? -1.115 26.766 6.051 1 87.75 6 LEU B C 1
ATOM 943 O O . LEU B 1 6 ? -1.834 25.797 6.281 1 87.75 6 LEU B O 1
ATOM 947 N N . PRO B 1 7 ? -0.156 26.797 5.125 1 91.62 7 PRO B N 1
ATOM 948 C CA . PRO B 1 7 ? 0.21 25.531 4.492 1 91.62 7 PRO B CA 1
ATOM 949 C C . PRO B 1 7 ? 0.664 24.469 5.5 1 91.62 7 PRO B C 1
ATOM 951 O O . PRO B 1 7 ? 1.294 24.812 6.508 1 91.62 7 PRO B O 1
ATOM 954 N N . GLN B 1 8 ? 0.19 23.234 5.203 1 91.19 8 GLN B N 1
ATOM 955 C CA . GLN B 1 8 ? 0.628 22.109 6.023 1 91.19 8 GLN B CA 1
ATOM 956 C C . GLN B 1 8 ? 1.87 21.453 5.434 1 91.19 8 GLN B C 1
ATOM 958 O O . GLN B 1 8 ? 1.951 21.234 4.219 1 91.19 8 GLN B O 1
ATOM 963 N N . GLU B 1 9 ? 2.865 21.234 6.352 1 92.62 9 GLU B N 1
ATOM 964 C CA . GLU B 1 9 ? 4.09 20.547 5.949 1 92.62 9 GLU B CA 1
ATOM 965 C C . GLU B 1 9 ? 4.312 19.281 6.773 1 92.62 9 GLU B C 1
ATOM 967 O O . GLU B 1 9 ? 4.293 19.328 8.008 1 92.62 9 GLU B O 1
ATOM 972 N N . PHE B 1 10 ? 4.5 18.203 6.086 1 93.19 10 PHE B N 1
ATOM 973 C CA . PHE B 1 10 ? 4.738 16.938 6.773 1 93.19 10 PHE B CA 1
ATOM 974 C C . PHE B 1 10 ? 6.227 16.75 7.051 1 93.19 10 PHE B C 1
ATOM 976 O O . PHE B 1 10 ? 7.059 16.953 6.164 1 93.19 10 PHE B O 1
ATOM 983 N N . GLN B 1 11 ? 6.578 16.594 8.305 1 95.69 11 GLN B N 1
ATOM 984 C CA . GLN B 1 11 ? 7.93 16.219 8.703 1 95.69 11 GLN B CA 1
ATOM 985 C C . GLN B 1 11 ? 8.008 14.734 9.062 1 95.69 11 GLN B C 1
ATOM 987 O O . GLN B 1 11 ? 7.586 14.336 10.148 1 95.69 11 GLN B O 1
ATOM 992 N N . ILE B 1 12 ? 8.617 13.898 8.188 1 97.19 12 ILE B N 1
ATOM 993 C CA . ILE B 1 12 ? 8.539 12.445 8.289 1 97.19 12 ILE B CA 1
ATOM 994 C C . ILE B 1 12 ? 9.852 11.883 8.828 1 97.19 12 ILE B C 1
ATOM 996 O O . ILE B 1 12 ? 10.922 12.188 8.305 1 97.19 12 ILE B O 1
ATOM 1000 N N . ASP B 1 13 ? 9.773 11.156 9.867 1 97.25 13 ASP B N 1
ATOM 1001 C CA . ASP B 1 13 ? 10.891 10.406 10.414 1 97.25 13 ASP B CA 1
ATOM 1002 C C . ASP B 1 13 ? 10.875 8.961 9.938 1 97.25 13 ASP B C 1
ATOM 1004 O O . ASP B 1 13 ? 9.82 8.32 9.914 1 97.25 13 ASP B O 1
ATOM 1008 N N . VAL B 1 14 ? 12.094 8.422 9.578 1 98.12 14 VAL B N 1
ATOM 1009 C CA . VAL B 1 14 ? 12.242 7.023 9.164 1 98.12 14 VAL B CA 1
ATOM 1010 C C . VAL B 1 14 ? 13.07 6.27 10.195 1 98.12 14 VAL B C 1
ATOM 1012 O O . VAL B 1 14 ? 14.289 6.469 10.297 1 98.12 14 VAL B O 1
ATOM 1015 N N . PRO B 1 15 ? 12.391 5.383 10.922 1 97.94 15 PRO B N 1
ATOM 1016 C CA . PRO B 1 15 ? 13.18 4.566 11.844 1 97.94 15 PRO B CA 1
ATOM 1017 C C . PRO B 1 15 ? 14.297 3.799 11.141 1 97.94 15 PRO B C 1
ATOM 1019 O O . PRO B 1 15 ? 14.125 3.35 10.008 1 97.94 15 PRO B O 1
ATOM 1022 N N . ASP B 1 16 ? 15.352 3.562 11.867 1 97.94 16 ASP B N 1
ATOM 1023 C CA . ASP B 1 16 ? 16.516 2.875 11.312 1 97.94 16 ASP B CA 1
ATOM 1024 C C . ASP B 1 16 ? 16.125 1.508 10.75 1 97.94 16 ASP B C 1
ATOM 1026 O O . ASP B 1 16 ? 16.594 1.119 9.68 1 97.94 16 ASP B O 1
ATOM 1030 N N . GLU B 1 17 ? 15.242 0.788 11.438 1 96 17 GLU B N 1
ATOM 1031 C CA . GLU B 1 17 ? 14.875 -0.579 11.078 1 96 17 GLU B CA 1
ATOM 1032 C C . GLU B 1 17 ? 14.016 -0.608 9.82 1 96 17 GLU B C 1
ATOM 1034 O O . GLU B 1 17 ? 13.812 -1.667 9.219 1 96 17 GLU B O 1
ATOM 1039 N N . MET B 1 18 ? 13.656 0.608 9.344 1 96.56 18 MET B N 1
ATOM 1040 C CA . MET B 1 18 ? 12.75 0.659 8.195 1 96.56 18 MET B CA 1
ATOM 1041 C C . MET B 1 18 ? 13.438 1.302 6.996 1 96.56 18 MET B C 1
ATOM 1043 O O . MET B 1 18 ? 12.812 1.487 5.949 1 96.56 18 MET B O 1
ATOM 1047 N N . GLU B 1 19 ? 14.688 1.608 7.141 1 97.12 19 GLU B N 1
ATOM 1048 C CA . GLU B 1 19 ? 15.398 2.371 6.117 1 97.12 19 GLU B CA 1
ATOM 1049 C C . GLU B 1 19 ? 15.391 1.639 4.777 1 97.12 19 GLU B C 1
ATOM 1051 O O . GLU B 1 19 ? 15.133 2.244 3.734 1 97.12 19 GLU B O 1
ATOM 1056 N N . THR B 1 20 ? 15.633 0.343 4.828 1 96.69 20 THR B N 1
ATOM 1057 C CA . THR B 1 20 ? 15.75 -0.415 3.588 1 96.69 20 THR B CA 1
ATOM 1058 C C . THR B 1 20 ? 14.375 -0.765 3.037 1 96.69 20 THR B C 1
ATOM 1060 O O . THR B 1 20 ? 14.172 -0.8 1.821 1 96.69 20 THR B O 1
ATOM 1063 N N . GLY B 1 21 ? 13.344 -0.91 3.973 1 98 21 GLY B N 1
ATOM 1064 C CA . GLY B 1 21 ? 12.023 -1.365 3.568 1 98 21 GLY B CA 1
ATOM 1065 C C . GLY B 1 21 ? 11.945 -2.867 3.379 1 98 21 GLY B C 1
ATOM 1066 O O . GLY B 1 21 ? 12.969 -3.557 3.385 1 98 21 GLY B O 1
ATOM 1067 N N . VAL B 1 22 ? 10.75 -3.338 3.285 1 98 22 VAL B N 1
ATOM 1068 C CA . VAL B 1 22 ? 10.508 -4.762 3.094 1 98 22 VAL B CA 1
ATOM 1069 C C . VAL B 1 22 ? 10.07 -5.023 1.656 1 98 22 VAL B C 1
ATOM 1071 O O . VAL B 1 22 ? 9.164 -4.355 1.146 1 98 22 VAL B O 1
ATOM 1074 N N . PRO B 1 23 ? 10.797 -5.949 0.915 1 98.12 23 PRO B N 1
ATOM 1075 C CA . PRO B 1 23 ? 10.367 -6.273 -0.448 1 98.12 23 PRO B CA 1
ATOM 1076 C C . PRO B 1 23 ? 9.078 -7.09 -0.481 1 98.12 23 PRO B C 1
ATOM 1078 O O . PRO B 1 23 ? 8.883 -7.98 0.353 1 98.12 23 PRO B O 1
ATOM 1081 N N . ALA B 1 24 ? 8.25 -6.754 -1.325 1 98.56 24 ALA B N 1
ATOM 1082 C CA . ALA B 1 24 ? 7.035 -7.516 -1.613 1 98.56 24 ALA B CA 1
ATOM 1083 C C . ALA B 1 24 ? 6.871 -7.742 -3.113 1 98.56 24 ALA B C 1
ATOM 1085 O O . ALA B 1 24 ? 7.266 -6.895 -3.922 1 98.56 24 ALA B O 1
ATOM 1086 N N . ASP B 1 25 ? 6.23 -8.844 -3.486 1 97.31 25 ASP B N 1
ATOM 1087 C CA . ASP B 1 25 ? 6.023 -9.188 -4.891 1 97.31 25 ASP B CA 1
ATOM 1088 C C . ASP B 1 25 ? 4.668 -8.672 -5.383 1 97.31 25 ASP B C 1
ATOM 1090 O O . ASP B 1 25 ? 4.539 -8.258 -6.535 1 97.31 25 ASP B O 1
ATOM 1094 N N . PHE B 1 26 ? 3.762 -8.734 -4.543 1 95.31 26 PHE B N 1
ATOM 1095 C CA . PHE B 1 26 ? 2.424 -8.258 -4.871 1 95.31 26 PHE B CA 1
ATOM 1096 C C . PHE B 1 26 ? 1.689 -7.801 -3.617 1 95.31 26 PHE B C 1
ATOM 1098 O O . PHE B 1 26 ? 2.256 -7.809 -2.521 1 95.31 26 PHE B O 1
ATOM 1105 N N . ALA B 1 27 ? 0.509 -7.27 -3.852 1 97.81 27 ALA B N 1
ATOM 1106 C CA . ALA B 1 27 ? -0.334 -6.828 -2.744 1 97.81 27 ALA B CA 1
ATOM 1107 C C . ALA B 1 27 ? -1.775 -7.293 -2.934 1 97.81 27 ALA B C 1
ATOM 1109 O O . ALA B 1 27 ? -2.262 -7.383 -4.062 1 97.81 27 ALA B O 1
ATOM 1110 N N . SER B 1 28 ? -2.383 -7.637 -1.87 1 97 28 SER B N 1
ATOM 1111 C CA . SER B 1 28 ? -3.822 -7.875 -1.827 1 97 28 SER B CA 1
ATOM 1112 C C . SER B 1 28 ? -4.539 -6.777 -1.049 1 97 28 SER B C 1
ATOM 1114 O O . SER B 1 28 ? -4.066 -6.344 0.003 1 97 28 SER B O 1
ATOM 1116 N N . VAL B 1 29 ? -5.641 -6.336 -1.563 1 98.25 29 VAL B N 1
ATOM 1117 C CA . VAL B 1 29 ? -6.391 -5.246 -0.944 1 98.25 29 VAL B CA 1
ATOM 1118 C C . VAL B 1 29 ? -7.809 -5.711 -0.628 1 98.25 29 VAL B C 1
ATOM 1120 O O . VAL B 1 29 ? -8.484 -6.297 -1.479 1 98.25 29 VAL B O 1
ATOM 1123 N N . TRP B 1 30 ? -8.25 -5.465 0.597 1 97.5 30 TRP B N 1
ATOM 1124 C CA . TRP B 1 30 ? -9.641 -5.641 0.995 1 97.5 30 TRP B CA 1
ATOM 1125 C C . TRP B 1 30 ? -10.062 -4.578 2.004 1 97.5 30 TRP B C 1
ATOM 1127 O O . TRP B 1 30 ? -9.258 -3.721 2.381 1 97.5 30 TRP B O 1
ATOM 1137 N N . HIS B 1 31 ? -11.406 -4.512 2.309 1 97.56 31 HIS B N 1
ATOM 1138 C CA . HIS B 1 31 ? -11.828 -3.396 3.148 1 97.56 31 HIS B CA 1
ATOM 1139 C C . HIS B 1 31 ? -12.891 -3.834 4.148 1 97.56 31 HIS B C 1
ATOM 1141 O O . HIS B 1 31 ? -13.523 -4.879 3.973 1 97.56 31 HIS B O 1
ATOM 1147 N N . THR B 1 32 ? -12.984 -3.189 5.242 1 94.88 32 THR B N 1
ATOM 1148 C CA . THR B 1 32 ? -14.117 -3.123 6.156 1 94.88 32 THR B CA 1
ATOM 1149 C C . THR B 1 32 ? -14.883 -1.816 5.977 1 94.88 32 THR B C 1
ATOM 1151 O O . THR B 1 32 ? -14.484 -0.961 5.184 1 94.88 32 THR B O 1
ATOM 1154 N N . PRO B 1 33 ? -15.938 -1.548 6.605 1 93.62 33 PRO B N 1
ATOM 1155 C CA . PRO B 1 33 ? -16.656 -0.273 6.477 1 93.62 33 PRO B CA 1
ATOM 1156 C C . PRO B 1 33 ? -15.797 0.921 6.906 1 93.62 33 PRO B C 1
ATOM 1158 O O . PRO B 1 33 ? -16 2.037 6.418 1 93.62 33 PRO B O 1
ATOM 1161 N N . THR B 1 34 ? -14.742 0.678 7.711 1 94.69 34 THR B N 1
ATOM 1162 C CA . THR B 1 34 ? -14.047 1.826 8.281 1 94.69 34 THR B CA 1
ATOM 1163 C C . THR B 1 34 ? -12.57 1.807 7.902 1 94.69 34 THR B C 1
ATOM 1165 O O . THR B 1 34 ? -11.828 2.734 8.227 1 94.69 34 THR B O 1
ATOM 1168 N N . SER B 1 35 ? -12.133 0.696 7.191 1 97 35 SER B N 1
ATOM 1169 C CA . SER B 1 35 ? -10.695 0.593 6.938 1 97 35 SER B CA 1
ATOM 1170 C C . SER B 1 35 ? -10.422 -0.178 5.652 1 97 35 SER B C 1
ATOM 1172 O O . SER B 1 35 ? -11.18 -1.071 5.281 1 97 35 SER B O 1
ATOM 1174 N N . PHE B 1 36 ? -9.359 0.187 5.039 1 98.56 36 PHE B N 1
ATOM 1175 C CA . PHE B 1 36 ? -8.766 -0.605 3.969 1 98.56 36 PHE B CA 1
ATOM 1176 C C . PHE B 1 36 ? -7.516 -1.323 4.453 1 98.56 36 PHE B C 1
ATOM 1178 O O . PHE B 1 36 ? -6.691 -0.738 5.16 1 98.56 36 PHE B O 1
ATOM 1185 N N . ILE B 1 37 ? -7.398 -2.574 4.109 1 98.44 37 ILE B N 1
ATOM 1186 C CA . ILE B 1 37 ? -6.27 -3.402 4.516 1 98.44 37 ILE B CA 1
ATOM 1187 C C . ILE B 1 37 ? -5.441 -3.783 3.291 1 98.44 37 ILE B C 1
ATOM 1189 O O . ILE B 1 37 ? -5.977 -4.301 2.309 1 98.44 37 ILE B O 1
ATOM 1193 N N . LEU B 1 38 ? -4.16 -3.436 3.363 1 98.75 38 LEU B N 1
ATOM 1194 C CA . LEU B 1 38 ? -3.191 -3.818 2.342 1 98.75 38 LEU B CA 1
ATOM 1195 C C . LEU B 1 38 ? -2.262 -4.914 2.857 1 98.75 38 LEU B C 1
ATOM 1197 O O . LEU B 1 38 ? -1.491 -4.688 3.793 1 98.75 38 LEU B O 1
ATOM 1201 N N . ASP B 1 39 ? -2.365 -6.086 2.328 1 98.69 39 ASP B N 1
ATOM 1202 C CA . ASP B 1 39 ? -1.427 -7.172 2.58 1 98.69 39 ASP B CA 1
ATOM 1203 C C . ASP B 1 39 ? -0.34 -7.219 1.509 1 98.69 39 ASP B C 1
ATOM 1205 O O . ASP B 1 39 ? -0.607 -7.582 0.362 1 98.69 39 ASP B O 1
ATOM 1209 N N . PHE B 1 40 ? 0.844 -6.855 1.876 1 98.81 40 PHE B N 1
ATOM 1210 C CA . PHE B 1 40 ? 1.986 -7.012 0.984 1 98.81 40 PHE B CA 1
ATOM 1211 C C . PHE B 1 40 ? 2.6 -8.398 1.129 1 98.81 40 PHE B C 1
ATOM 1213 O O . PHE B 1 40 ? 2.852 -8.859 2.246 1 98.81 40 PHE B O 1
ATOM 1220 N N . ILE B 1 41 ? 2.82 -9.062 -0.059 1 98.38 41 ILE B N 1
ATOM 1221 C CA . ILE B 1 41 ? 3.086 -10.5 -0.027 1 98.38 41 ILE B CA 1
ATOM 1222 C C . ILE B 1 41 ? 4.391 -10.797 -0.762 1 98.38 41 ILE B C 1
ATOM 1224 O O . ILE B 1 41 ? 4.652 -10.234 -1.828 1 98.38 41 ILE B O 1
ATOM 1228 N N . ALA B 1 42 ? 5.191 -11.656 -0.146 1 98.19 42 ALA B N 1
ATOM 1229 C CA . ALA B 1 42 ? 6.371 -12.234 -0.792 1 98.19 42 ALA B CA 1
ATOM 1230 C C . ALA B 1 42 ? 6.16 -13.711 -1.097 1 98.19 42 ALA B C 1
ATOM 1232 O O . ALA B 1 42 ? 5.602 -14.445 -0.281 1 98.19 42 ALA B O 1
ATOM 1233 N N . VAL B 1 43 ? 6.516 -14.07 -2.266 1 97.56 43 VAL B N 1
ATOM 1234 C CA . VAL B 1 43 ? 6.504 -15.492 -2.598 1 97.56 43 VAL B CA 1
ATOM 1235 C C . VAL B 1 43 ? 7.543 -16.234 -1.752 1 97.56 43 VAL B C 1
ATOM 1237 O O . VAL B 1 43 ? 8.703 -15.82 -1.689 1 97.56 43 VAL B O 1
ATOM 1240 N N . LYS B 1 44 ? 7.105 -17.234 -1.054 1 95.81 44 LYS B N 1
ATOM 1241 C CA . LYS B 1 44 ? 8.016 -17.828 -0.084 1 95.81 44 LYS B CA 1
ATOM 1242 C C . LYS B 1 44 ? 8.617 -19.125 -0.628 1 95.81 44 LYS B C 1
ATOM 1244 O O . LYS B 1 44 ? 9.625 -19.609 -0.108 1 95.81 44 LYS B O 1
ATOM 1249 N N . GLN B 1 45 ? 7.953 -19.75 -1.625 1 95.19 45 GLN B N 1
ATOM 1250 C CA . GLN B 1 45 ? 8.43 -20.969 -2.287 1 95.19 45 GLN B CA 1
ATOM 1251 C C . GLN B 1 45 ? 8.109 -20.938 -3.779 1 95.19 45 GLN B C 1
A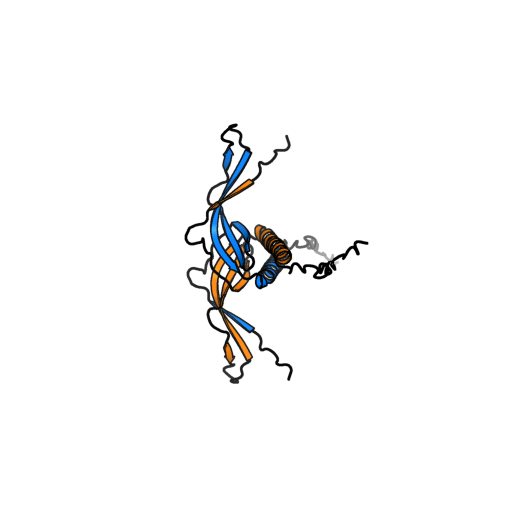TOM 1253 O O . GLN B 1 45 ? 7.207 -20.219 -4.215 1 95.19 45 GLN B O 1
ATOM 1258 N N . PRO B 1 46 ? 8.898 -21.672 -4.641 1 95.62 46 PRO B N 1
ATOM 1259 C CA . PRO B 1 46 ? 8.539 -21.719 -6.062 1 95.62 46 PRO B CA 1
ATOM 1260 C C . PRO B 1 46 ? 7.145 -22.281 -6.297 1 95.62 46 PRO B C 1
ATOM 1262 O O . PRO B 1 46 ? 6.668 -23.109 -5.516 1 95.62 46 PRO B O 1
ATOM 1265 N N . PRO B 1 47 ? 6.562 -21.766 -7.367 1 94.19 47 PRO B N 1
ATOM 1266 C CA . PRO B 1 47 ? 5.266 -22.359 -7.707 1 94.19 47 PRO B CA 1
ATOM 1267 C C . PRO B 1 47 ? 5.332 -23.859 -7.902 1 94.19 47 PRO B C 1
ATOM 1269 O O . PRO B 1 47 ? 6.352 -24.391 -8.367 1 94.19 47 PRO B O 1
ATOM 1272 N N . SER B 1 48 ? 4.199 -24.5 -7.434 1 94.88 48 SER B N 1
ATOM 1273 C CA . SER B 1 48 ? 4.137 -25.953 -7.559 1 94.88 48 SER B CA 1
ATOM 1274 C C . SER B 1 48 ? 2.756 -26.422 -8.008 1 94.88 48 SER B C 1
ATOM 1276 O O . SER B 1 48 ? 1.75 -25.781 -7.695 1 94.88 48 SER B O 1
ATOM 1278 N N . PRO B 1 49 ? 2.734 -27.516 -8.734 1 93.19 49 PRO B N 1
ATOM 1279 C CA . PRO B 1 49 ? 1.434 -28.031 -9.18 1 93.19 49 PRO B CA 1
ATOM 1280 C C . PRO B 1 49 ? 0.565 -28.516 -8.016 1 93.19 49 PRO B C 1
ATOM 1282 O O . PRO B 1 49 ? 1.08 -29.078 -7.047 1 93.19 49 PRO B O 1
ATOM 1285 N N . ALA B 1 50 ? -0.69 -28.094 -8.086 1 92.56 50 ALA B N 1
ATOM 1286 C CA . ALA B 1 50 ? -1.683 -28.625 -7.156 1 92.56 50 ALA B CA 1
ATOM 1287 C C . ALA B 1 50 ? -2.377 -29.859 -7.746 1 92.56 50 ALA B C 1
ATOM 1289 O O . ALA B 1 50 ? -2.949 -29.781 -8.836 1 92.56 50 ALA B O 1
ATOM 1290 N N . THR B 1 51 ? -2.326 -30.953 -7.051 1 91.06 51 THR B N 1
ATOM 1291 C CA . THR B 1 51 ? -2.889 -32.219 -7.531 1 91.06 51 THR B CA 1
ATOM 1292 C C . THR B 1 51 ? -4.207 -32.531 -6.828 1 91.06 51 THR B C 1
ATOM 1294 O O . THR B 1 51 ? -4.312 -32.375 -5.609 1 91.06 51 THR B O 1
ATOM 1297 N N . ASP B 1 52 ? -5.188 -32.781 -7.613 1 91.62 52 ASP B N 1
ATOM 1298 C CA . ASP B 1 52 ? -6.441 -33.281 -7.047 1 91.62 52 ASP B CA 1
ATOM 1299 C C . ASP B 1 52 ? -6.25 -34.625 -6.367 1 91.62 52 ASP B C 1
ATOM 1301 O O . ASP B 1 52 ? -5.828 -35.594 -7.004 1 91.62 52 ASP B O 1
ATOM 1305 N N . PRO B 1 53 ? -6.586 -34.625 -5.109 1 89.94 53 PRO B N 1
ATOM 1306 C CA . PRO B 1 53 ? -6.277 -35.875 -4.41 1 89.94 53 PRO B CA 1
ATOM 1307 C C . PRO B 1 53 ? -7.133 -37.031 -4.895 1 89.94 53 PRO B C 1
ATOM 1309 O O . PRO B 1 53 ? -6.723 -38.188 -4.773 1 89.94 53 PRO B O 1
ATOM 1312 N N . GLU B 1 54 ? -8.312 -36.75 -5.43 1 93.62 54 GLU B N 1
ATOM 1313 C CA . GLU B 1 54 ? -9.203 -37.812 -5.891 1 93.62 54 GLU B CA 1
ATOM 1314 C C . GLU B 1 54 ? -8.773 -38.344 -7.25 1 93.62 54 GLU B C 1
ATOM 1316 O O . GLU B 1 54 ? -8.703 -39.562 -7.453 1 93.62 54 GLU B O 1
ATOM 1321 N N . SER B 1 55 ? -8.477 -37.5 -8.156 1 93 55 SER B N 1
ATOM 1322 C CA . SER B 1 55 ? -8.195 -37.875 -9.539 1 93 55 SER B CA 1
ATOM 1323 C C . SER B 1 55 ? -6.703 -38.062 -9.781 1 93 55 SER B C 1
ATOM 1325 O O . SER B 1 55 ? -6.289 -38.688 -10.75 1 93 55 SER B O 1
ATOM 1327 N N . GLY B 1 56 ? -5.879 -37.438 -8.953 1 92.25 56 GLY B N 1
ATOM 1328 C CA . GLY B 1 56 ? -4.438 -37.438 -9.148 1 92.25 56 GLY B CA 1
ATOM 1329 C C . GLY B 1 56 ? -3.977 -36.469 -10.211 1 92.25 56 GLY B C 1
ATOM 1330 O O . GLY B 1 56 ? -2.787 -36.406 -10.523 1 92.25 56 GLY B O 1
ATOM 1331 N N . GLU B 1 57 ? -4.945 -35.719 -10.758 1 92.75 57 GLU B N 1
ATOM 1332 C CA . GLU B 1 57 ? -4.637 -34.781 -11.852 1 92.75 57 GLU B CA 1
ATOM 1333 C C . GLU B 1 57 ? -4.207 -33.438 -11.312 1 92.75 57 GLU B C 1
ATOM 1335 O O . GLU B 1 57 ? -4.707 -32.969 -10.273 1 92.75 57 GLU B O 1
ATOM 1340 N N . VAL B 1 58 ? -3.195 -32.875 -12.047 1 92.31 58 VAL B N 1
ATOM 1341 C CA . VAL B 1 58 ? -2.801 -31.5 -11.742 1 92.31 58 VAL B CA 1
ATOM 1342 C C . VAL B 1 58 ? -3.842 -30.531 -12.289 1 92.31 58 VAL B C 1
ATOM 1344 O O . VAL B 1 58 ? -4.062 -30.469 -13.5 1 92.31 58 VAL B O 1
ATOM 1347 N N . THR B 1 59 ? -4.516 -29.781 -11.359 1 91.81 59 THR B N 1
ATOM 1348 C CA . THR B 1 59 ? -5.629 -28.938 -11.773 1 91.81 59 THR B CA 1
ATOM 1349 C C . THR B 1 59 ? -5.242 -27.469 -11.719 1 91.81 59 THR B C 1
ATOM 1351 O O . THR B 1 59 ? -5.906 -26.625 -12.32 1 91.81 59 THR B O 1
ATOM 1354 N N . SER B 1 60 ? -4.137 -27.141 -10.906 1 93.56 60 SER B N 1
ATOM 1355 C CA . SER B 1 60 ? -3.711 -25.75 -10.758 1 93.56 60 SER B CA 1
ATOM 1356 C C . SER B 1 60 ? -2.266 -25.656 -10.281 1 93.56 60 SER B C 1
ATOM 1358 O O . SER B 1 60 ? -1.649 -26.672 -9.961 1 93.56 60 SER B O 1
ATOM 1360 N N . ILE B 1 61 ? -1.688 -24.438 -10.445 1 95.19 61 ILE B N 1
ATOM 1361 C CA . ILE B 1 61 ? -0.376 -24.141 -9.883 1 95.19 61 ILE B CA 1
ATOM 1362 C C . ILE B 1 61 ? -0.538 -23.312 -8.609 1 95.19 61 ILE B C 1
ATOM 1364 O O . ILE B 1 61 ? -1.203 -22.266 -8.617 1 95.19 61 ILE B O 1
ATOM 1368 N N . THR B 1 62 ? 0.014 -23.828 -7.551 1 95.62 62 THR B N 1
ATOM 1369 C CA . THR B 1 62 ? -0.043 -23.109 -6.281 1 95.62 62 THR B CA 1
ATOM 1370 C C . THR B 1 62 ? 1.185 -22.219 -6.105 1 95.62 62 THR B C 1
ATOM 1372 O O . THR B 1 62 ? 2.312 -22.656 -6.336 1 95.62 62 THR B O 1
ATOM 1375 N N . VAL B 1 63 ? 0.947 -20.938 -5.734 1 95.44 63 VAL B N 1
ATOM 1376 C CA . VAL B 1 63 ? 2.018 -19.984 -5.441 1 95.44 63 VAL B CA 1
ATOM 1377 C C . VAL B 1 63 ? 1.981 -19.609 -3.963 1 95.44 63 VAL B C 1
ATOM 1379 O O . VAL B 1 63 ? 1.196 -18.75 -3.557 1 95.44 63 VAL B O 1
ATOM 1382 N N . PRO B 1 64 ? 2.82 -20.344 -3.139 1 97.38 64 PRO B N 1
ATOM 1383 C CA . PRO B 1 64 ? 2.832 -20 -1.714 1 97.38 64 PRO B CA 1
ATOM 1384 C C . PRO B 1 64 ? 3.412 -18.609 -1.442 1 97.38 64 PRO B C 1
ATOM 1386 O O . PRO B 1 64 ? 4.48 -18.281 -1.96 1 97.38 64 PRO B O 1
ATOM 1389 N N . GLY B 1 65 ? 2.648 -17.797 -0.665 1 97.56 65 GLY B N 1
ATOM 1390 C CA . GLY B 1 65 ? 3.068 -16.453 -0.287 1 97.56 65 GLY B CA 1
ATOM 1391 C C . GLY B 1 65 ? 2.941 -16.188 1.2 1 97.56 65 GLY B C 1
ATOM 1392 O O . GLY B 1 65 ? 2.252 -16.922 1.912 1 97.56 65 GLY B O 1
ATOM 1393 N N . ARG B 1 66 ? 3.662 -15.242 1.61 1 98.25 66 ARG B N 1
ATOM 1394 C CA . ARG B 1 66 ? 3.617 -14.789 2.998 1 98.25 66 ARG B CA 1
ATOM 1395 C C . ARG B 1 66 ? 3.447 -13.281 3.08 1 98.25 66 ARG B C 1
ATOM 1397 O O . ARG B 1 66 ? 4.098 -12.539 2.34 1 98.25 66 ARG B O 1
ATOM 1404 N N . VAL B 1 67 ? 2.543 -12.844 4.039 1 98.56 67 VAL B N 1
ATOM 1405 C CA . VAL B 1 67 ? 2.414 -11.414 4.281 1 98.56 67 VAL B CA 1
ATOM 1406 C C . VAL B 1 67 ? 3.674 -10.891 4.969 1 98.56 67 VAL B C 1
ATOM 1408 O O . VAL B 1 67 ? 4.07 -11.398 6.02 1 98.56 67 VAL B O 1
ATOM 1411 N N . VAL B 1 68 ? 4.305 -9.906 4.371 1 98.25 68 VAL B N 1
ATOM 1412 C CA . VAL B 1 68 ? 5.523 -9.344 4.945 1 98.25 68 VAL B CA 1
ATOM 1413 C C . VAL B 1 68 ? 5.227 -7.988 5.574 1 98.25 68 VAL B C 1
ATOM 1415 O O . VAL B 1 68 ? 6.012 -7.48 6.375 1 98.25 68 VAL B O 1
ATOM 1418 N N . SER B 1 69 ? 4.109 -7.441 5.215 1 98.62 69 SER B N 1
ATOM 1419 C CA . SER B 1 69 ? 3.594 -6.219 5.82 1 98.62 69 SER B CA 1
ATOM 1420 C C . SER B 1 69 ? 2.084 -6.102 5.637 1 98.62 69 SER B C 1
ATOM 1422 O O . SER B 1 69 ? 1.574 -6.273 4.527 1 98.62 69 SER B O 1
ATOM 1424 N N . ARG B 1 70 ? 1.379 -5.898 6.727 1 98.81 70 ARG B N 1
ATOM 1425 C CA . ARG B 1 70 ? -0.044 -5.582 6.664 1 98.81 70 ARG B CA 1
ATOM 1426 C C . ARG B 1 70 ? -0.317 -4.18 7.203 1 98.81 70 ARG B C 1
ATOM 1428 O O . ARG B 1 70 ? -0.005 -3.881 8.359 1 98.81 70 ARG B O 1
ATOM 1435 N N . VAL B 1 71 ? -0.894 -3.312 6.336 1 98.81 71 VAL B N 1
ATOM 1436 C CA . VAL B 1 71 ? -1.125 -1.921 6.711 1 98.81 71 VAL B CA 1
ATOM 1437 C C . VAL B 1 71 ? -2.613 -1.597 6.602 1 98.81 71 VAL B C 1
ATOM 1439 O O . VAL B 1 71 ? -3.287 -2.053 5.676 1 98.81 71 VAL B O 1
ATOM 1442 N N . ARG B 1 72 ? -3.1 -0.811 7.523 1 98.62 72 ARG B N 1
ATOM 1443 C CA . ARG B 1 72 ? -4.473 -0.316 7.523 1 98.62 72 ARG B CA 1
ATOM 1444 C C . ARG B 1 72 ? -4.512 1.189 7.281 1 98.62 72 ARG B C 1
ATOM 1446 O O . ARG B 1 72 ? -3.791 1.946 7.938 1 98.62 72 ARG B O 1
ATOM 1453 N N . ILE B 1 73 ? -5.363 1.623 6.355 1 98.19 73 ILE B N 1
ATOM 1454 C CA . ILE B 1 73 ? -5.504 3.055 6.109 1 98.19 73 ILE B CA 1
ATOM 1455 C C . ILE B 1 73 ? -6.984 3.428 6.062 1 98.19 73 ILE B C 1
ATOM 1457 O O . ILE B 1 73 ? -7.832 2.588 5.75 1 98.19 73 ILE B O 1
ATOM 1461 N N . PRO B 1 74 ? -7.324 4.707 6.359 1 97.25 74 PRO B N 1
ATOM 1462 C CA . PRO B 1 74 ? -8.719 5.145 6.258 1 97.25 74 PRO B CA 1
ATOM 1463 C C . PRO B 1 74 ? -9.203 5.23 4.812 1 97.25 74 PRO B C 1
ATOM 1465 O O . PRO B 1 74 ? -8.422 5.551 3.912 1 97.25 74 PRO B O 1
ATOM 1468 N N . PRO B 1 75 ? -10.5 4.992 4.613 1 96.5 75 PRO B N 1
ATOM 1469 C CA . PRO B 1 75 ? -11.055 5.023 3.26 1 96.5 75 PRO B CA 1
ATOM 1470 C C . PRO B 1 75 ? -10.812 6.355 2.553 1 96.5 75 PRO B C 1
ATOM 1472 O O . PRO B 1 75 ? -10.594 6.383 1.339 1 96.5 75 PRO B O 1
ATOM 1475 N N . GLN B 1 76 ? -10.734 7.391 3.287 1 94.5 76 GLN B N 1
ATOM 1476 C CA . GLN B 1 76 ? -10.586 8.727 2.723 1 94.5 76 GLN B CA 1
ATOM 1477 C C . GLN B 1 76 ? -9.203 8.906 2.094 1 94.5 76 GLN B C 1
ATOM 1479 O O . GLN B 1 76 ? -8.992 9.836 1.309 1 94.5 76 GLN B O 1
ATOM 1484 N N . GLN B 1 77 ? -8.328 8.039 2.473 1 96.38 77 GLN B N 1
ATOM 1485 C CA . GLN B 1 77 ? -6.953 8.18 1.999 1 96.38 77 GLN B CA 1
ATOM 1486 C C . GLN B 1 77 ? -6.684 7.262 0.81 1 96.38 77 GLN B C 1
ATOM 1488 O O . GLN B 1 77 ? -5.648 7.379 0.15 1 96.38 77 GLN B O 1
ATOM 1493 N N . VAL B 1 78 ? -7.562 6.371 0.509 1 97.38 78 VAL B N 1
ATOM 1494 C CA . VAL B 1 78 ? -7.34 5.344 -0.504 1 97.38 78 VAL B CA 1
ATOM 1495 C C . VAL B 1 78 ? -7.238 5.992 -1.884 1 97.38 78 VAL B C 1
ATOM 1497 O O . VAL B 1 78 ? -6.387 5.613 -2.693 1 97.38 78 VAL B O 1
ATOM 1500 N N . PHE B 1 79 ? -8.156 6.914 -2.107 1 96.81 79 PHE B N 1
ATOM 1501 C CA . PHE B 1 79 ? -8.125 7.609 -3.389 1 96.81 79 PHE B CA 1
ATOM 1502 C C . PHE B 1 79 ? -6.777 8.297 -3.596 1 96.81 79 PHE B C 1
ATOM 1504 O O . PHE B 1 79 ? -6.195 8.219 -4.68 1 96.81 79 PHE B O 1
ATOM 1511 N N . GLU B 1 80 ? -6.289 9 -2.582 1 97.19 80 GLU B N 1
ATOM 1512 C CA . GLU B 1 80 ? -5.02 9.711 -2.674 1 97.19 80 GLU B CA 1
ATOM 1513 C C . GLU B 1 80 ? -3.863 8.75 -2.936 1 97.19 80 GLU B C 1
ATOM 1515 O O . GLU B 1 80 ? -2.951 9.062 -3.703 1 97.19 80 GLU B O 1
ATOM 1520 N N . LEU B 1 81 ? -3.889 7.605 -2.299 1 98.19 81 LEU B N 1
ATOM 1521 C CA . LEU B 1 81 ? -2.84 6.617 -2.514 1 98.19 81 LEU B CA 1
ATOM 1522 C C . LEU B 1 81 ? -2.869 6.094 -3.945 1 98.19 81 LEU B C 1
ATOM 1524 O O . LEU B 1 81 ? -1.832 6.023 -4.605 1 98.19 81 LEU B O 1
ATOM 1528 N N . ALA B 1 82 ? -4.09 5.773 -4.449 1 98 82 ALA B N 1
ATOM 1529 C CA . ALA B 1 82 ? -4.227 5.297 -5.824 1 98 82 ALA B CA 1
ATOM 1530 C C . ALA B 1 82 ? -3.721 6.336 -6.816 1 98 82 ALA B C 1
ATOM 1532 O O . ALA B 1 82 ? -3.025 6 -7.777 1 98 82 ALA B O 1
ATOM 1533 N N . LYS B 1 83 ? -4.047 7.539 -6.574 1 97.69 83 LYS B N 1
ATOM 1534 C CA . LYS B 1 83 ? -3.611 8.648 -7.418 1 97.69 83 LYS B CA 1
ATOM 1535 C C . LYS B 1 83 ? -2.092 8.789 -7.402 1 97.69 83 LYS B C 1
ATOM 1537 O O . LYS B 1 83 ? -1.465 8.953 -8.445 1 97.69 83 LYS B O 1
ATOM 1542 N N . ALA B 1 84 ? -1.479 8.742 -6.18 1 97.88 84 ALA B N 1
ATOM 1543 C CA . ALA B 1 84 ? -0.028 8.852 -6.047 1 97.88 84 ALA B CA 1
ATOM 1544 C C . ALA B 1 84 ? 0.679 7.719 -6.789 1 97.88 84 ALA B C 1
ATOM 1546 O O . ALA B 1 84 ? 1.693 7.941 -7.449 1 97.88 84 ALA B O 1
ATOM 1547 N N . LEU B 1 85 ? 0.157 6.5 -6.699 1 98.19 85 LEU B N 1
ATOM 1548 C CA . LEU B 1 85 ? 0.727 5.352 -7.398 1 98.19 85 LEU B CA 1
ATOM 1549 C C . LEU B 1 85 ? 0.69 5.562 -8.906 1 98.19 85 LEU B C 1
ATOM 1551 O O . LEU B 1 85 ? 1.691 5.344 -9.594 1 98.19 85 LEU B O 1
ATOM 1555 N N . THR B 1 86 ? -0.445 6.051 -9.414 1 97.31 86 THR B N 1
ATOM 1556 C CA . THR B 1 86 ? -0.625 6.27 -10.844 1 97.31 86 THR B CA 1
ATOM 1557 C C . THR B 1 86 ? 0.315 7.363 -11.344 1 97.31 86 THR B C 1
ATOM 1559 O O . THR B 1 86 ? 0.955 7.211 -12.391 1 97.31 86 THR B O 1
ATOM 1562 N N . MET B 1 87 ? 0.408 8.43 -10.609 1 97.19 87 MET B N 1
ATOM 1563 C CA . MET B 1 87 ? 1.276 9.539 -10.984 1 97.19 87 MET B CA 1
ATOM 1564 C C . MET B 1 87 ? 2.738 9.109 -11.008 1 97.19 87 MET B C 1
ATOM 1566 O O . MET B 1 87 ? 3.48 9.469 -11.922 1 97.19 87 MET B O 1
ATOM 1570 N N . GLN B 1 88 ? 3.164 8.359 -9.953 1 96.88 88 GLN B N 1
ATOM 1571 C CA . GLN B 1 88 ? 4.547 7.898 -9.875 1 96.88 88 GLN B CA 1
ATOM 1572 C C . GLN B 1 88 ? 4.848 6.887 -10.977 1 96.88 88 GLN B C 1
ATOM 1574 O O . GLN B 1 88 ? 5.965 6.836 -11.492 1 96.88 88 GLN B O 1
ATOM 1579 N N . LEU B 1 89 ? 3.875 6.051 -11.336 1 96.69 89 LEU B N 1
ATOM 1580 C CA . LEU B 1 89 ? 4.043 5.102 -12.43 1 96.69 89 LEU B CA 1
ATOM 1581 C C . LEU B 1 89 ? 4.227 5.824 -13.758 1 96.69 89 LEU B C 1
ATOM 1583 O O . LEU B 1 89 ? 5.09 5.457 -14.562 1 96.69 89 LEU B O 1
ATOM 1587 N N . ASP B 1 90 ? 3.424 6.84 -13.984 1 96.31 90 ASP B N 1
ATOM 1588 C CA . ASP B 1 90 ? 3.537 7.648 -15.195 1 96.31 90 ASP B CA 1
ATOM 1589 C C . ASP B 1 90 ? 4.914 8.305 -15.297 1 96.31 90 ASP B C 1
ATOM 1591 O O . ASP B 1 90 ? 5.531 8.297 -16.359 1 96.31 90 ASP B O 1
ATOM 1595 N N . ALA B 1 91 ? 5.359 8.891 -14.203 1 96.25 91 ALA B N 1
ATOM 1596 C CA . ALA B 1 91 ? 6.676 9.523 -14.164 1 96.25 91 ALA B CA 1
ATOM 1597 C C . ALA B 1 91 ? 7.781 8.508 -14.453 1 96.25 91 ALA B C 1
ATOM 1599 O O . ALA B 1 91 ? 8.711 8.797 -15.211 1 96.25 91 ALA B O 1
ATOM 1600 N N . TRP B 1 92 ? 7.699 7.336 -13.859 1 95.75 92 TRP B N 1
ATOM 1601 C CA . TRP B 1 92 ? 8.68 6.277 -14.055 1 95.75 92 TRP B CA 1
ATOM 1602 C C . TRP B 1 92 ? 8.727 5.836 -15.516 1 95.75 92 TRP B C 1
ATOM 1604 O O . TRP B 1 92 ? 9.812 5.617 -16.062 1 95.75 92 TRP B O 1
ATOM 1614 N N . GLU B 1 93 ? 7.598 5.609 -16.125 1 94.56 93 GLU B N 1
ATOM 1615 C CA . GLU B 1 93 ? 7.504 5.203 -17.516 1 94.56 93 GLU B CA 1
ATOM 1616 C C . GLU B 1 93 ? 8.156 6.23 -18.438 1 94.56 93 GLU B C 1
ATOM 1618 O O . GLU B 1 93 ? 8.82 5.871 -19.422 1 94.56 93 GLU B O 1
ATOM 1623 N N . LYS B 1 94 ? 8.008 7.508 -18.188 1 93.94 94 LYS B N 1
ATOM 1624 C CA . LYS B 1 94 ? 8.586 8.578 -18.984 1 93.94 94 LYS B CA 1
ATOM 1625 C C . LYS B 1 94 ? 10.109 8.594 -18.859 1 93.94 94 LYS B C 1
ATOM 1627 O O . LYS B 1 94 ? 10.812 8.891 -19.828 1 93.94 94 LYS B O 1
ATOM 1632 N N . GLU B 1 95 ? 10.539 8.258 -17.672 1 93.25 95 GLU B N 1
ATOM 1633 C CA . GLU B 1 95 ? 11.977 8.242 -17.422 1 93.25 95 GLU B CA 1
ATOM 1634 C C . GLU B 1 95 ? 12.617 7 -18.047 1 93.25 95 GLU B C 1
ATOM 1636 O O . GLU B 1 95 ? 13.797 7.023 -18.406 1 93.25 95 GLU B O 1
ATOM 1641 N N . SER B 1 96 ? 11.898 5.883 -18 1 85.75 96 SER B N 1
ATOM 1642 C CA . SER B 1 96 ? 12.43 4.605 -18.469 1 85.75 96 SER B CA 1
ATOM 1643 C C . SER B 1 96 ? 12.289 4.465 -19.984 1 85.75 96 SER B C 1
ATOM 1645 O O . SER B 1 96 ? 12.82 3.527 -20.578 1 85.75 96 SER B O 1
ATOM 1647 N N . ALA B 1 97 ? 11.523 5.215 -20.641 1 73.5 97 ALA B N 1
ATOM 1648 C CA . ALA B 1 97 ? 11.375 5.172 -22.094 1 73.5 97 ALA B CA 1
ATOM 1649 C C . ALA B 1 97 ? 12.719 5.324 -22.797 1 73.5 97 ALA B C 1
ATOM 1651 O O . ALA B 1 97 ? 13.539 6.16 -22.406 1 73.5 97 ALA B O 1
ATOM 1652 N N . PRO B 1 98 ? 13.07 4.254 -23.422 1 66 98 PRO B N 1
ATOM 1653 C CA . PRO B 1 98 ? 14.305 4.383 -24.203 1 66 98 PRO B CA 1
ATOM 1654 C C . PRO B 1 98 ? 14.406 5.711 -24.938 1 66 98 PRO B C 1
ATOM 1656 O O . PRO B 1 98 ? 13.391 6.234 -25.406 1 66 98 PRO B O 1
ATOM 1659 N N . ASN B 1 99 ? 15.148 6.539 -24.312 1 55.09 99 ASN B N 1
ATOM 1660 C CA . ASN B 1 99 ? 15.445 7.66 -25.203 1 55.09 99 ASN B CA 1
ATOM 1661 C C . ASN B 1 99 ? 15.664 7.191 -26.641 1 55.09 99 ASN B C 1
ATOM 1663 O O . ASN B 1 99 ? 16.672 6.531 -26.938 1 55.09 99 ASN B O 1
ATOM 1667 N N . VAL B 1 100 ? 14.719 6.707 -27.312 1 52.97 100 VAL B N 1
ATOM 1668 C CA . VAL B 1 100 ? 14.984 6.504 -28.734 1 52.97 100 VAL B CA 1
ATOM 1669 C C . VAL B 1 100 ? 15.781 7.684 -29.281 1 52.97 100 VAL B C 1
ATOM 1671 O O . VAL B 1 100 ? 15.258 8.797 -29.391 1 52.97 100 VAL B O 1
ATOM 1674 N N . ARG B 1 101 ? 16.922 7.895 -28.859 1 48.75 101 ARG B N 1
ATOM 1675 C CA . ARG B 1 101 ? 17.781 8.734 -29.672 1 48.75 101 ARG B CA 1
ATOM 1676 C C . ARG B 1 101 ? 17.516 8.508 -31.156 1 48.75 101 ARG B C 1
ATOM 1678 O O . ARG B 1 101 ? 17.5 7.367 -31.625 1 48.75 101 ARG B O 1
ATOM 1685 N N . ASN B 1 102 ? 16.719 9.32 -31.688 1 49.59 102 ASN B N 1
ATOM 1686 C CA . ASN B 1 102 ? 16.672 9.32 -33.156 1 49.59 102 ASN B CA 1
ATOM 1687 C C . ASN B 1 102 ? 18.031 8.953 -33.75 1 49.59 102 ASN B C 1
ATOM 1689 O O . ASN B 1 102 ? 19.016 9.672 -33.562 1 49.59 102 ASN B O 1
ATOM 1693 N N . PRO B 1 103 ? 18.297 7.699 -33.844 1 48.75 103 PRO B N 1
ATOM 1694 C CA . PRO B 1 103 ? 19.531 7.383 -34.562 1 48.75 103 PRO B CA 1
ATOM 1695 C C . PRO B 1 103 ? 19.734 8.25 -35.812 1 48.75 103 PRO B C 1
ATOM 1697 O O . PRO B 1 103 ? 20.719 8.094 -36.531 1 48.75 103 PRO B O 1
ATOM 1700 N N . GLY B 1 104 ? 18.688 8.875 -36.219 1 42.25 104 GLY B N 1
ATOM 1701 C CA . GLY B 1 104 ? 18.875 9.508 -37.5 1 42.25 104 GLY B CA 1
ATOM 1702 C C . GLY B 1 104 ? 20 10.531 -37.531 1 42.25 104 GLY B C 1
ATOM 1703 O O . GLY B 1 104 ? 20.328 11.094 -38.562 1 42.25 104 GLY B O 1
ATOM 1704 N N . ALA B 1 105 ? 20.25 11.312 -36.531 1 41.66 105 ALA B N 1
ATOM 1705 C CA . ALA B 1 105 ? 21.203 12.297 -37 1 41.66 105 ALA B CA 1
ATOM 1706 C C . ALA B 1 105 ? 22.609 11.703 -37.094 1 41.66 105 ALA B C 1
ATOM 1708 O O . ALA B 1 105 ? 23.375 11.742 -36.125 1 41.66 105 ALA B O 1
ATOM 1709 N N . ALA B 1 106 ? 22.766 10.391 -37.5 1 40.84 106 ALA B N 1
ATOM 1710 C CA . ALA B 1 106 ? 24.094 9.938 -37.906 1 40.84 106 ALA B CA 1
ATOM 1711 C C . ALA B 1 106 ? 24.875 11.078 -38.562 1 40.84 106 ALA B C 1
ATOM 1713 O O . ALA B 1 106 ? 24.375 11.734 -39.469 1 40.84 106 ALA B O 1
ATOM 1714 N N . GLU B 1 107 ? 25.656 11.828 -37.812 1 44 107 GLU B N 1
ATOM 1715 C CA . GLU B 1 107 ? 26.594 12.781 -38.406 1 44 107 GLU B CA 1
ATOM 1716 C C . GLU B 1 107 ? 27.203 12.234 -39.688 1 44 107 GLU B C 1
ATOM 1718 O O . GLU B 1 107 ? 27.797 11.156 -39.688 1 44 107 GLU B O 1
ATOM 1723 N N . GLY B 1 108 ? 26.531 12.32 -40.812 1 43.94 108 GLY B N 1
ATOM 1724 C CA . GLY B 1 108 ? 27.156 12.094 -42.125 1 43.94 108 GLY B CA 1
ATOM 1725 C C . GLY B 1 108 ? 28.625 12.445 -42.125 1 43.94 108 GLY B C 1
ATOM 1726 O O . GLY B 1 108 ? 29.109 13.219 -41.312 1 43.94 108 GLY B O 1
ATOM 1727 N N . PRO B 1 109 ? 29.5 11.461 -42.438 1 45.53 109 PRO B N 1
ATOM 1728 C CA . PRO B 1 109 ? 30.938 11.695 -42.594 1 45.53 109 PRO B CA 1
ATOM 1729 C C . PRO B 1 109 ? 31.25 13.047 -43.219 1 45.53 109 PRO B C 1
ATOM 1731 O O . PRO B 1 109 ? 30.609 13.43 -44.219 1 45.53 109 PRO B O 1
ATOM 1734 N N . ASP B 1 110 ? 31.328 14.125 -42.594 1 44.91 110 ASP B N 1
ATOM 1735 C CA . ASP B 1 110 ? 31.922 15.312 -43.188 1 44.91 110 ASP B CA 1
ATOM 1736 C C . ASP B 1 110 ? 33.125 14.945 -44.062 1 44.91 110 ASP B C 1
ATOM 1738 O O . ASP B 1 110 ? 34.125 14.438 -43.531 1 44.91 110 ASP B O 1
ATOM 1742 N N . GLY B 1 111 ? 32.906 14.328 -45.188 1 44.81 111 GLY B N 1
ATOM 1743 C CA . GLY B 1 111 ? 33.938 14.18 -46.219 1 44.81 111 GLY B CA 1
ATOM 1744 C C . GLY B 1 111 ? 34.844 15.391 -46.312 1 44.81 111 GLY B C 1
ATOM 1745 O O . GLY B 1 111 ? 34.438 16.5 -45.938 1 44.81 111 GLY B O 1
ATOM 1746 N N . PRO B 1 112 ? 36.156 15.195 -46.094 1 45.25 112 PRO B N 1
ATOM 1747 C CA . PRO B 1 112 ? 37.219 16.219 -46.156 1 45.25 112 PRO B CA 1
ATOM 1748 C C . PRO B 1 112 ? 37.031 17.156 -47.375 1 45.25 112 PRO B C 1
ATOM 1750 O O . PRO B 1 112 ? 36.688 16.703 -48.469 1 45.25 112 PRO B O 1
ATOM 1753 N N . ASN B 1 113 ? 36.312 18.203 -47.25 1 43.38 113 ASN B N 1
ATOM 1754 C CA . ASN B 1 113 ? 36.344 19.234 -48.281 1 43.38 113 ASN B CA 1
ATOM 1755 C C . ASN B 1 113 ? 37.781 19.516 -48.719 1 43.38 113 ASN B C 1
ATOM 1757 O O . ASN B 1 113 ? 38.594 20.062 -47.969 1 43.38 113 ASN B O 1
ATOM 1761 N N . ARG B 1 114 ? 38.406 18.609 -49.438 1 40.81 114 ARG B N 1
ATOM 1762 C CA . ARG B 1 114 ? 39.688 18.859 -50.094 1 40.81 114 ARG B CA 1
ATOM 1763 C C . ARG B 1 114 ? 39.594 20.094 -51 1 40.81 114 ARG B C 1
ATOM 1765 O O . ARG B 1 114 ? 38.781 20.125 -51.938 1 40.81 114 ARG B O 1
ATOM 1772 N N . THR B 1 115 ? 39.531 21.172 -50.344 1 38 115 THR B N 1
ATOM 1773 C CA . THR B 1 115 ? 39.75 22.359 -51.156 1 38 115 THR B CA 1
ATOM 1774 C C . THR B 1 115 ? 40.906 22.141 -52.125 1 38 115 THR B C 1
ATOM 1776 O O . THR B 1 115 ? 42 21.734 -51.719 1 38 115 THR B O 1
ATOM 1779 N N . PRO B 1 116 ? 40.594 21.75 -53.312 1 43.69 116 PRO B N 1
ATOM 1780 C CA . PRO B 1 116 ? 41.625 21.766 -54.375 1 43.69 116 PRO B CA 1
ATOM 1781 C C . PRO B 1 116 ? 42.406 23.062 -54.406 1 43.69 116 PRO B C 1
ATOM 1783 O O . PRO B 1 116 ? 41.844 24.141 -54.531 1 43.69 116 PRO B O 1
ATOM 1786 N N . GLU B 1 117 ? 43.281 23.297 -53.469 1 34.84 117 GLU B N 1
ATOM 1787 C CA . GLU B 1 117 ? 44.156 24.453 -53.688 1 34.84 117 GLU B CA 1
ATOM 1788 C C . GLU B 1 117 ? 44.688 24.469 -55.125 1 34.84 117 GLU B C 1
ATOM 1790 O O . GLU B 1 117 ? 45.344 23.5 -55.531 1 34.84 117 GLU B O 1
ATOM 1795 N N . ASN B 1 118 ? 44.094 25.203 -56 1 33.34 118 ASN B N 1
ATOM 1796 C CA . ASN B 1 118 ? 44.812 25.719 -57.156 1 33.34 118 ASN B CA 1
ATOM 1797 C C . ASN B 1 118 ? 46.125 26.391 -56.719 1 33.34 118 ASN B C 1
ATOM 1799 O O . ASN B 1 118 ? 46.156 27.125 -55.75 1 33.34 118 ASN B O 1
#

pLDDT: mean 84.94, std 20.98, range [32.78, 98.81]

Nearest PDB structures (foldseek):
  8dul-assembly1_B  TM=4.193E-01  e=8.465E+00  Western equine encephalitis virus
  6msv-assembly14_D  TM=3.834E-01  e=7.975E+00  Homo sapiens
  6mfa-assembly1_A  TM=3.784E-01  e=8.465E+00  Homo sapiens
  6msv-assembly14_D  TM=3.837E-01  e=6.209E+00  Homo sapiens
  6mfa-assembly1_A  TM=3.784E-01  e=7.886E+00  Homo sapiens

Organism: NCBI:txid88382

Sequence (236 aa):
MSSDELPQEFQIDVPDEMETGVPADFASVWHTPTSFILDFIAVKQPPSPATDPESGEVTSITVPGRVVSRVRIPPQQVFELAKALTMQLDAWEKESAPNVRNPGAAEGPDGPNRTPENMSSDELPQEFQIDVPDEMETGVPADFASVWHTPTSFILDFIAVKQPPSPATDPESGEVTSITVPGRVVSRVRIPPQQVFELAKALTMQLDAWEKESAPNVRNPGAAEGPDGPNRTPEN

Solvent-accessible surface area (backbone atoms only — not comparable to full-atom values): 13908 Å² total; per-residue (Å²): 127,81,80,73,75,61,54,78,41,78,47,73,43,73,48,78,93,41,68,85,41,43,74,26,64,45,70,48,74,52,70,60,100,73,34,32,39,39,37,28,25,28,72,74,50,78,72,39,76,36,59,38,86,87,77,66,43,72,69,29,31,35,35,38,26,30,50,74,45,33,39,30,34,44,64,85,41,46,62,59,48,28,49,47,45,50,53,52,49,53,54,48,51,66,69,64,45,72,75,71,63,69,70,70,76,59,76,67,79,77,66,78,78,69,71,77,76,127,126,79,80,75,73,61,53,78,40,78,48,77,42,72,49,78,93,41,68,87,41,45,75,26,64,47,71,48,74,51,70,58,100,72,33,32,39,40,37,27,24,27,71,74,50,78,71,38,76,35,58,37,85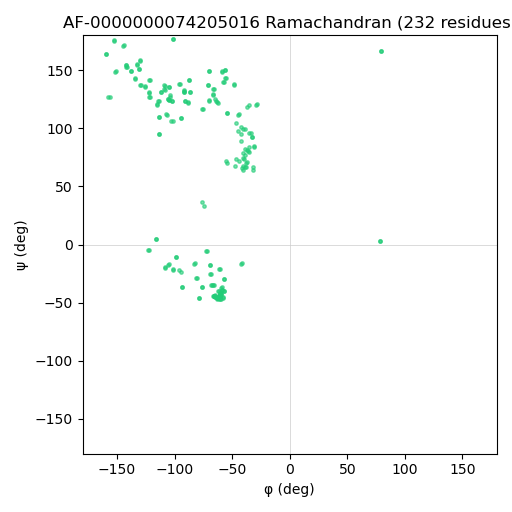,87,77,65,44,74,70,29,32,34,35,38,25,31,50,76,45,33,39,31,33,44,63,86,40,46,62,56,47,29,49,47,47,50,53,51,50,52,54,47,51,66,68,63,45,72,74,71,62,70,70,70,76,59,77,67,78,78,67,78,78,70,70,76,76,125

Foldseek 3Di:
DPPPPDDDDDDDDDDPVPVVHDDADDWDWDDDPWKIKIFGKHQPDDWDFDADPVPRDRPDIDGDIDGPDIDIDGPVCVVVVVVVVVVVVVVVCVVPPPPPPVPPVPVPPPPPPPPPDD/DPPPPDDDDDDDDDDPVPVVHDDADDWDWDDDPWKIKIFGKHQPDDWDFDADPVPRDGDDIDGDIDGPDIDIDGPVCVVVVVVVVVVVVVVVCVVPPPPVPVPPVPVPPPPPPPPPPD

InterPro domains:
  IPR021857 Protein of unknown function DUF3467 [PF11950] (7-95)

Radius of gyration: 29.07 Å; Cα contacts (8 Å, |Δi|>4): 388; chains: 2; bounding box: 121×76×74 Å

Secondary structure (DSSP, 8-state):
-----PPEEEEEE--GGGSS-EE-SEEEEEE-SS-EEEEEEEE-S--EEEEPTTT--EEEEEEEEEEEEEEEE-HHHHHHHHHHHHHHHHHHHHHHS-----TT--------------/-----PPEEEEEE--GGGSS-EE-SEEEEEE-SS-EEEEEEEE-S--EEEE-TTT--EEEEEEEEEEEEEEEE-HHHHHHHHHHHHHHHHHHHHHHS-----TT--------------